Protein AF-A0A3N7GSQ9-F1 (afdb_monomer_lite)

Sequence (238 aa):
MTAAPPPPAGWYPDPGQVGVLRYWDGGAWTQHRSPAPVAAPSATASSGSGGSGCLVAFLVIFGIVVLIVAGVVVAGVVSSVGRSTGAGSSGGGAISHRVEYRFSGTAYGGSVTYSTPTGQEQRDIALPGRVTYTTGNSLQSWVSLIQNLGASGSVTCAIIVDGKTVAENTSTAAYGIASCDATTGAYQIRSRSRRCRFLHPRLGFAPGATSELVRGPAARRPGLDARRVDVRLYIGEE

Radius of gyration: 33.62 Å; chains: 1; bounding box: 92×64×86 Å

pLDDT: mean 71.97, std 22.27, range [33.62, 98.31]

Secondary structure (DSSP, 8-state):
--PPPPPPSEEEE-TTSTTEEEEE-SSSEEEEEEEPPP--------------HHHHHHHHHHHHHHHHHHHHHHHTSS-S----------------EEEEEEEEESSSEEEEEEEETTEEEEEEEESSEEEEEEE-S---EEEEEEEE-SSSS-EEEEEEETTEEEEEEEE-STT-EEEEEEETTGGGTGGG--------------S-------------------------------

Foldseek 3Di:
DDDDQFDDWDWDADPVDPQKTFTDHRPDTDPDIDGRDDDDPDDPPDDDDDDDPPPVVVVVVVVVVVVVVVVVVVVVPPPPDDDPDDDDPPDPDFAKKKKKKWKAKDAQKWWKWKDDPVGIDTDIDGPGDMDIDIDTQDFDKIKMKTFRPAQFMKMKIFIAINNRTPWIFMDGHGRDMTMTMDTHNCVVVPPPPPPPPPPDPDDDDDDDDDDDDDDDDDDDDDDDDDDDDDDDDDDDDD

Structure (mmCIF, N/CA/C/O backbone):
data_AF-A0A3N7GSQ9-F1
#
_entry.id   AF-A0A3N7GSQ9-F1
#
loop_
_atom_site.group_PDB
_atom_site.id
_atom_site.type_symbol
_atom_site.label_atom_id
_atom_site.label_alt_id
_atom_site.label_comp_id
_atom_site.label_asym_id
_atom_site.label_entity_id
_atom_site.label_seq_id
_atom_site.pdbx_PDB_ins_code
_atom_site.Cartn_x
_atom_site.Cartn_y
_atom_site.Cartn_z
_atom_site.occupancy
_atom_site.B_iso_or_equiv
_atom_site.auth_seq_id
_atom_site.auth_comp_id
_atom_site.auth_asym_id
_atom_site.auth_atom_id
_atom_site.pdbx_PDB_model_num
ATOM 1 N N . MET A 1 1 ? 35.950 44.507 -0.247 1.00 50.00 1 MET A N 1
ATOM 2 C CA . MET A 1 1 ? 34.962 43.420 -0.410 1.00 50.00 1 MET A CA 1
ATOM 3 C C . MET A 1 1 ? 35.411 42.254 0.453 1.00 50.00 1 MET A C 1
ATOM 5 O O . MET A 1 1 ? 36.356 41.570 0.093 1.00 50.00 1 MET A O 1
ATOM 9 N N . THR A 1 2 ? 34.841 42.120 1.649 1.00 53.19 2 THR A N 1
ATOM 10 C CA . THR A 1 2 ? 35.235 41.093 2.625 1.00 53.19 2 THR A CA 1
ATOM 11 C C . THR A 1 2 ? 34.407 39.841 2.351 1.00 53.19 2 THR A C 1
ATOM 13 O O . THR A 1 2 ? 33.184 39.895 2.448 1.00 53.19 2 THR A O 1
ATOM 16 N N . ALA A 1 3 ? 35.048 38.746 1.937 1.00 65.06 3 ALA A N 1
ATOM 17 C CA . ALA A 1 3 ? 34.372 37.469 1.718 1.00 65.06 3 ALA A CA 1
ATOM 18 C C . ALA A 1 3 ? 33.984 36.835 3.066 1.00 65.06 3 ALA A C 1
ATOM 20 O O . ALA A 1 3 ? 34.745 36.919 4.031 1.00 65.06 3 ALA A O 1
ATOM 21 N N . ALA A 1 4 ? 32.801 36.220 3.138 1.00 72.69 4 ALA A N 1
ATOM 22 C CA . ALA A 1 4 ? 32.366 35.475 4.317 1.00 72.69 4 ALA A CA 1
ATOM 23 C C . ALA A 1 4 ? 33.266 34.239 4.541 1.00 72.69 4 ALA A C 1
ATOM 25 O O . ALA A 1 4 ? 33.703 33.632 3.559 1.00 72.69 4 AL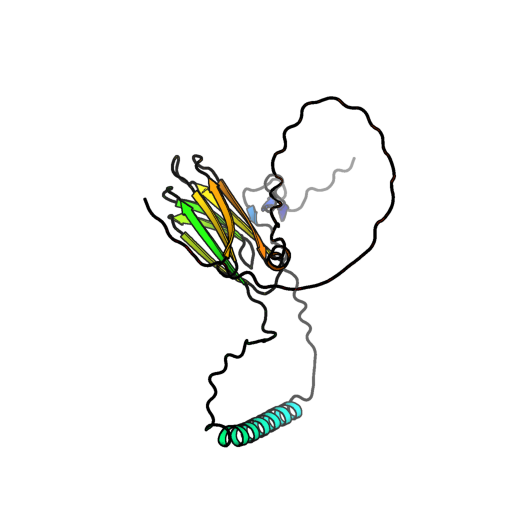A A O 1
ATOM 26 N N . PRO A 1 5 ? 33.550 33.856 5.801 1.00 73.75 5 PRO A N 1
ATOM 27 C CA . PRO A 1 5 ? 34.339 32.663 6.090 1.00 73.75 5 PRO A CA 1
ATOM 28 C C . PRO A 1 5 ? 33.610 31.396 5.607 1.00 73.75 5 PRO A C 1
ATOM 30 O O . PRO A 1 5 ? 32.375 31.356 5.638 1.00 73.75 5 PRO A O 1
ATOM 33 N N . PRO A 1 6 ? 34.344 30.362 5.154 1.00 77.38 6 PRO A N 1
ATOM 34 C CA . PRO A 1 6 ? 33.737 29.116 4.704 1.00 77.38 6 PRO A CA 1
ATOM 35 C C . PRO A 1 6 ? 32.994 28.416 5.854 1.00 77.38 6 PRO A C 1
ATOM 37 O O . PRO A 1 6 ? 33.368 28.578 7.021 1.00 77.38 6 PRO A O 1
ATOM 40 N N . PRO A 1 7 ? 31.943 27.633 5.550 1.00 84.75 7 PRO A N 1
ATOM 41 C CA . PRO A 1 7 ? 31.229 26.883 6.571 1.00 84.75 7 PRO A CA 1
ATOM 42 C C . PRO A 1 7 ? 32.158 25.845 7.232 1.00 84.75 7 PRO A C 1
ATOM 44 O O . PRO A 1 7 ? 32.982 25.234 6.540 1.00 84.75 7 PRO A O 1
ATOM 47 N N . PRO A 1 8 ? 32.040 25.635 8.557 1.00 89.06 8 PRO A N 1
ATOM 48 C CA . PRO A 1 8 ? 32.821 24.628 9.271 1.00 89.06 8 PRO A CA 1
ATOM 49 C C . PRO A 1 8 ? 32.458 23.209 8.815 1.00 89.06 8 PRO A C 1
ATOM 51 O O . PRO A 1 8 ? 31.400 22.979 8.233 1.00 89.06 8 PRO A O 1
ATOM 54 N N . ALA A 1 9 ? 33.327 22.236 9.091 1.00 91.56 9 ALA A N 1
ATOM 55 C CA . ALA A 1 9 ? 33.043 20.838 8.782 1.00 91.56 9 ALA A CA 1
ATOM 56 C C . ALA A 1 9 ? 31.803 20.336 9.550 1.00 91.56 9 ALA A C 1
ATOM 58 O O . ALA A 1 9 ? 31.674 20.569 10.754 1.00 91.56 9 ALA A O 1
ATOM 59 N N . GLY A 1 10 ? 30.889 19.642 8.870 1.00 92.44 10 GLY A N 1
ATOM 60 C CA . GLY A 1 10 ? 29.614 19.228 9.454 1.00 92.44 10 GLY A CA 1
ATOM 61 C C . GLY A 1 10 ? 28.636 18.604 8.460 1.00 92.44 10 GLY A C 1
ATOM 62 O O . GLY A 1 10 ? 28.921 18.462 7.273 1.00 92.44 10 GLY A O 1
ATOM 63 N N . TRP A 1 11 ? 27.463 18.213 8.958 1.00 92.81 11 TRP A N 1
ATOM 64 C CA . TRP A 1 11 ? 26.366 17.690 8.143 1.00 92.81 11 TRP A CA 1
ATOM 65 C C . TRP A 1 11 ? 25.473 18.824 7.649 1.00 92.81 11 TRP A C 1
ATOM 67 O O . TRP A 1 11 ? 24.941 19.588 8.451 1.00 92.81 11 TRP A O 1
ATOM 77 N N . TYR A 1 12 ? 25.265 18.893 6.338 1.00 91.12 12 TYR A N 1
ATOM 78 C CA . TYR A 1 12 ? 24.450 19.921 5.697 1.00 91.12 12 TYR A CA 1
ATOM 79 C C . TYR A 1 12 ? 23.473 19.293 4.694 1.00 91.12 12 TYR A C 1
ATOM 81 O O . TYR A 1 12 ? 23.739 18.196 4.204 1.00 91.12 12 TYR A O 1
ATOM 89 N N . PRO A 1 13 ? 22.347 19.947 4.367 1.00 91.94 13 PRO A N 1
ATOM 90 C CA . PRO A 1 13 ? 21.411 19.446 3.359 1.00 91.94 13 PRO A CA 1
ATOM 91 C C . PRO A 1 13 ? 22.075 19.235 1.989 1.00 91.94 13 PRO A C 1
ATOM 93 O O . PRO A 1 13 ? 22.782 20.119 1.507 1.00 91.94 13 PRO A O 1
ATOM 96 N N . ASP A 1 14 ? 21.843 18.079 1.358 1.00 90.12 14 ASP A N 1
ATOM 97 C CA . ASP A 1 14 ? 22.347 17.767 0.016 1.00 90.12 14 ASP A CA 1
ATOM 98 C C . ASP A 1 14 ? 21.502 18.498 -1.051 1.00 90.12 14 ASP A C 1
ATOM 100 O O . ASP A 1 14 ? 20.316 18.192 -1.205 1.00 90.12 14 ASP A O 1
ATOM 104 N N . PRO A 1 15 ? 22.067 19.441 -1.830 1.00 81.94 15 PRO A N 1
ATOM 105 C CA . PRO A 1 15 ? 21.314 20.150 -2.866 1.00 81.94 15 PRO A CA 1
ATOM 106 C C . PRO A 1 15 ? 20.842 19.235 -4.009 1.00 81.94 15 PRO A C 1
ATOM 108 O O . PRO A 1 15 ? 19.919 19.599 -4.733 1.00 81.94 15 PRO A O 1
ATOM 111 N N . GLY A 1 16 ? 21.452 18.056 -4.185 1.00 84.06 16 GLY A N 1
ATOM 112 C CA . GLY A 1 16 ? 21.054 17.077 -5.201 1.00 84.06 16 GLY A CA 1
ATOM 113 C C . GLY A 1 16 ? 20.032 16.037 -4.723 1.00 84.06 16 GLY A C 1
ATOM 114 O O . GLY A 1 16 ? 19.562 15.233 -5.532 1.00 84.06 16 GLY A O 1
ATOM 115 N N . GLN A 1 17 ? 19.713 15.999 -3.425 1.00 79.62 17 GLN A N 1
ATOM 116 C CA . GLN A 1 17 ? 18.834 14.996 -2.816 1.00 79.62 17 GLN A CA 1
ATOM 117 C C . GLN A 1 17 ? 18.045 15.614 -1.649 1.00 79.62 17 GLN A C 1
ATOM 119 O O . GLN A 1 17 ? 18.566 15.804 -0.550 1.00 79.62 17 GLN A O 1
ATOM 124 N N . VAL A 1 18 ? 16.757 15.889 -1.865 1.00 83.31 18 VAL A N 1
ATOM 125 C CA . VAL A 1 18 ? 15.876 16.419 -0.812 1.00 83.31 18 VAL A CA 1
ATOM 126 C C . VAL A 1 18 ? 15.726 15.388 0.312 1.00 83.31 18 VAL A C 1
ATOM 128 O O . VAL A 1 18 ? 15.434 14.224 0.055 1.00 83.31 18 VAL A O 1
ATOM 131 N N . GLY A 1 19 ? 15.910 15.816 1.565 1.00 84.75 19 GLY A N 1
ATOM 132 C CA . GLY A 1 19 ? 15.770 14.949 2.744 1.00 84.75 19 GLY A CA 1
ATOM 133 C C . GLY A 1 19 ? 17.015 14.128 3.101 1.00 84.75 19 GLY A C 1
ATOM 134 O O . GLY A 1 19 ? 16.956 13.296 4.005 1.00 84.75 19 GLY A O 1
ATOM 135 N N . VAL A 1 20 ? 18.147 14.370 2.436 1.00 90.56 20 VAL A N 1
ATOM 136 C CA . VAL A 1 20 ? 19.437 13.738 2.736 1.00 90.56 20 VAL A CA 1
ATOM 137 C C . VAL A 1 20 ? 20.422 14.802 3.215 1.00 90.56 20 VAL A C 1
ATOM 139 O O . VAL A 1 20 ? 20.492 15.900 2.666 1.00 90.56 20 VAL A O 1
ATOM 142 N N . LEU A 1 21 ? 21.185 14.483 4.256 1.00 93.44 21 LEU A N 1
ATOM 143 C CA . LEU A 1 21 ? 22.329 15.264 4.705 1.00 93.44 21 LEU A CA 1
ATOM 144 C C . LEU A 1 21 ? 23.600 14.709 4.066 1.00 93.44 21 LEU A C 1
ATOM 146 O O . LEU A 1 21 ? 23.795 13.496 4.004 1.00 93.4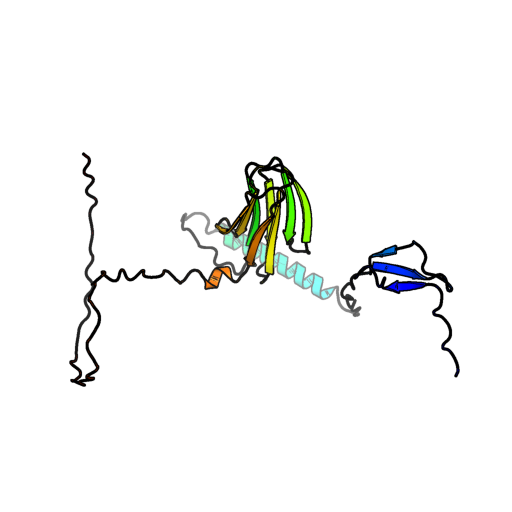4 21 LEU A O 1
ATOM 150 N N . ARG A 1 22 ? 24.493 15.594 3.638 1.00 95.12 22 ARG A N 1
ATOM 151 C CA . ARG A 1 22 ? 25.823 15.276 3.127 1.00 95.12 22 ARG A CA 1
ATOM 152 C C . ARG A 1 22 ? 26.879 15.947 3.997 1.00 95.12 22 ARG A C 1
ATOM 154 O O . ARG A 1 22 ? 26.671 17.052 4.496 1.00 95.12 22 ARG A O 1
ATOM 161 N N . TYR A 1 23 ? 27.998 15.268 4.215 1.00 93.38 23 TYR A N 1
ATOM 162 C CA . TYR A 1 23 ? 29.056 15.786 5.077 1.00 93.38 23 TYR A CA 1
ATOM 163 C C . TYR A 1 23 ? 30.016 16.702 4.301 1.00 93.38 23 TYR A C 1
ATOM 165 O O . TYR A 1 23 ? 30.582 16.289 3.281 1.00 93.38 23 TYR A O 1
ATOM 173 N N . TRP A 1 24 ? 30.197 17.927 4.793 1.00 93.62 24 TRP A N 1
ATOM 174 C CA . TRP A 1 24 ? 31.182 18.918 4.351 1.00 93.62 24 TRP A CA 1
ATOM 175 C C . TRP A 1 24 ? 32.417 18.836 5.251 1.00 93.62 24 TRP A C 1
ATOM 177 O O . TRP A 1 24 ? 32.276 18.841 6.471 1.00 93.62 24 TRP A O 1
ATOM 187 N N . ASP A 1 25 ? 33.617 18.768 4.676 1.00 89.81 25 ASP A N 1
ATOM 188 C CA . ASP A 1 25 ? 34.872 18.619 5.437 1.00 89.81 25 ASP A CA 1
ATOM 189 C C . ASP A 1 25 ? 35.593 19.948 5.740 1.00 89.81 25 ASP A C 1
ATOM 191 O O . ASP A 1 25 ? 36.651 19.948 6.367 1.00 89.81 25 ASP A O 1
ATOM 195 N N . GLY A 1 26 ? 35.022 21.087 5.332 1.00 90.19 26 GLY A N 1
ATOM 196 C CA . GLY A 1 26 ? 35.640 22.413 5.454 1.00 90.19 26 GLY A CA 1
ATOM 197 C C . GLY A 1 26 ? 36.212 22.956 4.139 1.00 90.19 26 GLY A C 1
ATOM 198 O O . GLY A 1 26 ? 36.409 24.166 4.032 1.00 90.19 26 GLY A O 1
ATOM 199 N N . GLY A 1 27 ? 36.424 22.106 3.128 1.00 88.62 27 GLY A N 1
ATOM 200 C CA . GLY A 1 27 ? 36.897 22.503 1.796 1.00 88.62 27 GLY A CA 1
ATOM 201 C C . GLY A 1 27 ? 36.109 21.897 0.629 1.00 88.62 27 GLY A C 1
ATOM 202 O O . GLY A 1 27 ? 36.055 22.504 -0.442 1.00 88.62 27 GLY A O 1
ATOM 203 N N . ALA A 1 28 ? 35.476 20.737 0.820 1.00 89.69 28 ALA A N 1
ATOM 204 C CA . ALA A 1 28 ? 34.703 20.027 -0.190 1.00 89.69 28 ALA A CA 1
ATOM 205 C C . ALA A 1 28 ? 33.572 19.154 0.401 1.00 89.69 28 ALA A C 1
ATOM 207 O O . ALA A 1 28 ? 33.525 18.795 1.580 1.00 89.69 28 ALA A O 1
ATOM 208 N N . TRP A 1 29 ? 32.628 18.776 -0.467 1.00 90.69 29 TRP A N 1
ATOM 209 C CA . TRP A 1 29 ? 31.559 17.834 -0.137 1.00 90.69 29 TRP A CA 1
ATOM 210 C C . TRP A 1 29 ? 32.057 16.387 -0.223 1.00 90.69 29 TRP A C 1
ATOM 212 O O . TRP A 1 29 ? 32.335 15.883 -1.314 1.00 90.69 29 TRP A O 1
ATOM 222 N N . THR A 1 30 ? 32.079 15.671 0.899 1.00 90.25 30 THR A N 1
ATOM 223 C CA . THR A 1 30 ? 32.505 14.259 0.947 1.00 90.25 30 THR A CA 1
ATOM 224 C C . THR A 1 30 ? 31.420 13.311 0.416 1.00 90.25 30 THR A C 1
ATOM 226 O O . THR A 1 30 ? 30.300 13.731 0.138 1.00 90.25 30 THR A O 1
ATOM 229 N N . GLN A 1 31 ? 31.716 12.018 0.248 1.00 89.94 31 GLN A N 1
ATOM 230 C CA . GLN A 1 31 ? 30.723 11.020 -0.197 1.00 89.94 31 GLN A CA 1
ATOM 231 C C . GLN A 1 31 ? 29.788 10.537 0.925 1.00 89.94 31 GLN A C 1
ATOM 233 O O . GLN A 1 31 ? 28.825 9.824 0.650 1.00 89.94 31 GLN A O 1
ATOM 238 N N . HIS A 1 32 ? 30.040 10.923 2.179 1.00 92.19 32 HIS A N 1
ATOM 239 C CA . HIS A 1 32 ? 29.229 10.490 3.313 1.00 92.19 32 HIS A CA 1
ATOM 240 C C . HIS A 1 32 ? 27.860 11.173 3.290 1.00 92.19 32 HIS A C 1
ATOM 242 O O . HIS A 1 32 ? 27.765 12.405 3.263 1.00 92.19 32 HIS A O 1
ATOM 248 N N . ARG A 1 33 ? 26.802 10.357 3.312 1.00 92.69 33 ARG A N 1
ATOM 249 C CA . ARG A 1 33 ? 25.402 10.789 3.322 1.00 92.69 33 ARG A CA 1
ATOM 250 C C . ARG A 1 33 ? 24.654 10.124 4.471 1.00 92.69 33 ARG A C 1
ATOM 252 O O . ARG A 1 33 ? 24.926 8.972 4.794 1.00 92.69 33 ARG A O 1
ATOM 259 N N . SER A 1 34 ? 23.719 10.851 5.065 1.00 86.62 34 SER A N 1
ATOM 260 C CA . SER A 1 34 ? 22.853 10.380 6.144 1.00 86.62 34 SER A CA 1
ATOM 261 C C . SER A 1 34 ? 21.413 10.827 5.874 1.00 86.62 34 SER A C 1
ATOM 263 O O . SER A 1 34 ? 21.222 11.941 5.380 1.00 86.62 34 SER A O 1
ATOM 265 N N . PRO A 1 35 ? 20.385 10.020 6.176 1.00 84.44 35 PRO A N 1
ATOM 266 C CA . PRO A 1 35 ? 19.003 10.490 6.149 1.00 84.44 35 PRO A CA 1
ATOM 267 C C . PRO A 1 35 ? 18.832 11.699 7.078 1.00 84.44 35 PRO A C 1
ATOM 269 O O . PRO A 1 35 ? 19.329 11.690 8.207 1.00 84.44 35 PRO A O 1
ATOM 272 N N . ALA A 1 36 ? 18.135 12.746 6.626 1.00 80.56 36 ALA A N 1
ATOM 273 C CA . ALA A 1 36 ? 17.793 13.847 7.517 1.00 80.56 36 ALA A CA 1
ATOM 274 C C . ALA A 1 36 ? 16.859 13.319 8.623 1.00 80.56 36 ALA A C 1
ATOM 276 O O . ALA A 1 36 ? 15.871 12.648 8.308 1.00 80.56 36 ALA A O 1
ATOM 277 N N . PRO A 1 37 ? 17.145 13.589 9.910 1.00 71.44 37 PRO A N 1
ATOM 278 C CA . PRO A 1 37 ? 16.257 13.178 10.980 1.00 71.44 37 PRO A CA 1
ATOM 279 C C . PRO A 1 37 ? 14.903 13.860 10.791 1.00 71.44 37 PRO A C 1
ATOM 281 O O . PRO A 1 37 ? 14.793 15.087 10.813 1.00 71.44 37 PRO A O 1
ATOM 284 N N . VAL A 1 38 ? 13.862 13.056 10.601 1.00 68.44 38 VAL A N 1
ATOM 285 C CA . VAL A 1 38 ? 12.484 13.525 10.715 1.00 68.44 38 VAL A CA 1
ATOM 286 C C . VAL A 1 38 ? 12.264 13.932 12.170 1.00 68.44 38 VAL A C 1
ATOM 288 O O . VAL A 1 38 ? 12.491 13.138 13.082 1.00 68.44 38 VAL A O 1
ATOM 291 N N . ALA A 1 39 ? 11.911 15.196 12.404 1.00 58.59 39 ALA A N 1
ATOM 292 C CA . ALA A 1 39 ? 11.721 15.716 13.752 1.00 58.59 39 ALA A CA 1
ATOM 293 C C . ALA A 1 39 ? 10.644 14.893 14.482 1.00 58.59 39 ALA A C 1
ATOM 295 O O . ALA A 1 39 ? 9.473 14.909 14.101 1.00 58.59 39 ALA A O 1
ATOM 296 N N . ALA A 1 40 ? 11.043 14.163 15.524 1.00 52.94 40 ALA A N 1
ATOM 297 C CA . ALA A 1 40 ? 10.106 13.550 16.453 1.00 52.94 40 ALA A CA 1
ATOM 298 C C . ALA A 1 40 ? 9.418 14.662 17.270 1.00 52.94 40 ALA A C 1
ATOM 300 O O . ALA A 1 40 ? 10.092 15.616 17.670 1.00 52.94 40 ALA A O 1
ATOM 301 N N . PRO A 1 41 ? 8.106 14.577 17.548 1.00 52.97 41 PRO A N 1
ATOM 302 C CA . PRO A 1 41 ? 7.467 15.508 18.465 1.00 52.97 41 PRO A CA 1
ATOM 303 C C . PRO A 1 41 ? 8.071 15.330 19.864 1.00 52.97 41 PRO A C 1
ATOM 305 O O . PRO A 1 41 ? 8.011 14.246 20.445 1.00 52.97 41 PRO A O 1
ATOM 308 N N . SER A 1 42 ? 8.672 16.394 20.398 1.00 45.78 42 SER A N 1
ATOM 309 C CA . SER A 1 42 ? 9.195 16.448 21.762 1.00 45.78 42 SER A CA 1
ATOM 310 C C . SER A 1 42 ? 8.080 16.139 22.764 1.00 45.78 42 SER A C 1
ATOM 312 O O . SER A 1 42 ? 7.172 16.945 22.959 1.00 45.78 42 SER A O 1
ATOM 314 N N . ALA A 1 43 ? 8.137 14.973 23.406 1.00 48.94 43 ALA A N 1
ATOM 315 C CA . ALA A 1 43 ? 7.279 14.664 24.539 1.00 48.94 43 ALA A CA 1
ATOM 316 C C . ALA A 1 43 ? 7.764 15.459 25.758 1.00 48.94 43 ALA A C 1
ATOM 318 O O . ALA A 1 43 ? 8.838 15.208 26.303 1.00 48.94 43 ALA A O 1
ATOM 319 N N . THR A 1 44 ? 6.967 16.436 26.181 1.00 38.09 44 THR A N 1
ATOM 320 C CA . THR A 1 44 ? 7.143 17.157 27.440 1.00 38.09 44 THR A CA 1
ATOM 321 C C . THR A 1 44 ? 6.918 16.184 28.599 1.00 38.09 44 THR A C 1
ATOM 323 O O . THR A 1 44 ? 5.782 15.861 28.939 1.00 38.09 44 THR A O 1
ATOM 326 N N . ALA A 1 45 ? 7.994 15.689 29.209 1.00 42.91 45 ALA A N 1
ATOM 327 C CA . ALA A 1 45 ? 7.915 14.976 30.478 1.00 42.91 45 ALA A CA 1
ATOM 328 C C . ALA A 1 45 ? 7.691 15.996 31.607 1.00 42.91 45 ALA A C 1
ATOM 330 O O . ALA A 1 45 ? 8.631 16.613 32.104 1.00 42.91 45 ALA A O 1
ATOM 331 N N . SER A 1 46 ? 6.432 16.205 31.996 1.00 42.72 46 SER A N 1
ATOM 332 C CA . SER A 1 46 ? 6.097 16.935 33.220 1.00 42.72 46 SER A CA 1
ATOM 333 C C . SER A 1 46 ? 6.290 16.022 34.429 1.00 42.72 46 SER A C 1
ATOM 335 O O . SER A 1 46 ? 5.447 15.184 34.738 1.00 42.72 46 SER A O 1
ATOM 337 N N . SER A 1 47 ? 7.405 16.213 35.128 1.00 46.22 47 SER A N 1
ATOM 338 C CA . SER A 1 47 ? 7.573 15.785 36.515 1.00 46.22 47 SER A CA 1
ATOM 339 C C . SER A 1 47 ? 6.731 16.679 37.434 1.00 46.22 47 SER A C 1
ATOM 341 O O . SER A 1 47 ? 6.924 17.891 37.466 1.00 46.22 47 SER A O 1
ATOM 343 N N . GLY A 1 48 ? 5.831 16.079 38.211 1.00 38.41 48 GLY A N 1
ATOM 344 C CA . GLY A 1 48 ? 5.173 16.686 39.374 1.00 38.41 48 GLY A CA 1
ATOM 345 C C . GLY A 1 48 ? 4.880 15.570 40.380 1.00 38.41 48 GLY A C 1
ATOM 346 O O . GLY A 1 48 ? 4.140 14.648 40.070 1.00 38.41 48 GLY A O 1
ATOM 347 N N . SER A 1 49 ? 5.653 15.443 41.460 1.00 40.81 49 SER A N 1
ATOM 348 C CA . SER A 1 49 ? 5.511 16.183 42.725 1.00 40.81 49 SER A CA 1
ATOM 349 C C . SER A 1 49 ? 4.386 15.639 43.621 1.00 40.81 49 SER A C 1
ATOM 351 O O . SER A 1 49 ? 3.246 16.070 43.517 1.00 40.81 49 SER A O 1
ATOM 353 N N . GLY A 1 50 ? 4.774 14.773 44.566 1.00 40.81 50 GLY A N 1
ATOM 354 C CA . GLY A 1 50 ? 4.485 14.963 45.994 1.00 40.81 50 GLY A CA 1
ATOM 355 C C . GLY A 1 50 ? 3.086 14.646 46.539 1.00 40.81 50 GLY A C 1
ATOM 356 O O . GLY A 1 50 ? 2.147 15.405 46.345 1.00 40.81 50 GLY A O 1
ATOM 357 N N . GLY A 1 51 ? 3.031 13.633 47.414 1.00 49.09 51 GLY A N 1
ATOM 358 C CA . GLY A 1 51 ? 2.195 13.664 48.623 1.00 49.09 51 GLY A CA 1
ATOM 359 C C . GLY A 1 51 ? 0.922 12.806 48.623 1.00 49.09 51 GLY A C 1
ATOM 360 O O . GLY A 1 51 ? 0.053 12.951 47.777 1.00 49.09 51 GLY A O 1
ATOM 361 N N . SER A 1 52 ? 0.786 11.975 49.665 1.00 58.50 52 SER A N 1
ATOM 362 C CA . SER A 1 52 ? -0.460 11.319 50.121 1.00 58.50 52 SER A CA 1
ATOM 363 C C . SER A 1 52 ? -0.978 10.083 49.359 1.00 58.50 52 SER A C 1
ATOM 365 O O . SER A 1 52 ? -2.181 9.872 49.236 1.00 58.50 52 SER A O 1
ATOM 367 N N . GLY A 1 53 ? -0.081 9.186 48.934 1.00 52.81 53 GLY A N 1
ATOM 368 C CA . GLY A 1 53 ? -0.434 7.929 48.248 1.00 52.81 53 GLY A CA 1
ATOM 369 C C . GLY A 1 53 ? -0.939 6.764 49.119 1.00 52.81 53 GLY A C 1
ATOM 370 O O . GLY A 1 53 ? -1.366 5.755 48.569 1.00 52.81 53 GLY A O 1
ATOM 371 N N . CYS A 1 54 ? -0.924 6.856 50.453 1.00 55.03 54 CYS A N 1
ATOM 372 C CA . CYS A 1 54 ? -1.347 5.725 51.296 1.00 55.03 54 CYS A CA 1
ATOM 373 C C . CYS A 1 54 ? -2.874 5.685 51.505 1.00 55.03 54 CYS A C 1
ATOM 375 O O . CYS A 1 54 ? -3.494 4.633 51.398 1.00 55.03 54 CYS A O 1
ATOM 377 N N . LEU A 1 55 ? -3.522 6.833 51.720 1.00 54.34 55 LEU A N 1
ATOM 378 C CA . LEU A 1 55 ? -4.937 6.870 52.115 1.00 54.34 55 LEU A CA 1
ATOM 379 C C . LEU A 1 55 ? -5.906 6.665 50.933 1.00 54.34 55 LEU A C 1
ATOM 381 O O . LEU A 1 55 ? -6.958 6.050 51.092 1.00 54.34 55 LEU A O 1
ATOM 385 N N . VAL A 1 56 ? -5.523 7.098 49.727 1.00 59.47 56 VAL A N 1
ATOM 386 C CA . VAL A 1 56 ? -6.318 6.889 48.501 1.00 59.47 56 VAL A CA 1
ATOM 387 C C . VAL A 1 56 ? -6.288 5.421 48.063 1.00 59.47 56 VAL A C 1
ATOM 389 O O . VAL A 1 56 ? -7.317 4.884 47.658 1.00 59.47 56 VAL A O 1
ATOM 392 N N . ALA A 1 57 ? -5.150 4.735 48.217 1.00 60.53 57 ALA A N 1
ATOM 393 C CA . ALA A 1 57 ? -5.031 3.315 47.890 1.00 60.53 57 ALA A CA 1
ATOM 394 C C . ALA A 1 57 ? -5.961 2.444 48.756 1.00 60.53 57 ALA A C 1
ATOM 396 O O . ALA A 1 57 ? -6.637 1.560 48.231 1.00 60.53 57 ALA A O 1
ATOM 397 N N . PHE A 1 58 ? -6.075 2.739 50.057 1.00 65.56 58 PHE A N 1
ATOM 398 C CA . PHE A 1 58 ? -6.984 2.017 50.956 1.00 65.56 58 PHE A CA 1
ATOM 399 C C . PHE A 1 58 ? -8.467 2.225 50.612 1.00 65.56 58 PHE A C 1
ATOM 401 O O . PHE A 1 58 ? -9.227 1.258 50.621 1.00 65.56 58 PHE A O 1
ATOM 408 N N . LEU A 1 59 ? -8.885 3.445 50.255 1.00 70.06 59 LEU A N 1
ATOM 409 C CA . LEU A 1 59 ? -10.279 3.719 49.877 1.00 70.06 59 LEU A CA 1
ATOM 410 C C . LEU A 1 59 ? -10.666 3.069 48.544 1.00 70.06 59 LEU A C 1
ATOM 412 O O . LEU A 1 59 ? -11.780 2.564 48.410 1.00 70.06 59 LEU A O 1
ATOM 416 N N . VAL A 1 60 ? -9.743 3.024 47.579 1.00 69.75 60 VAL A N 1
ATOM 417 C CA . VAL A 1 60 ? -9.969 2.357 46.288 1.00 69.75 60 VAL A CA 1
ATOM 418 C C . VAL A 1 60 ? -10.082 0.842 46.474 1.00 69.75 60 VAL A C 1
ATOM 420 O O . VAL A 1 60 ? -11.023 0.239 45.965 1.00 69.75 60 VAL A O 1
ATOM 423 N N . ILE A 1 61 ? -9.187 0.223 47.251 1.00 73.75 61 ILE A N 1
ATOM 424 C CA . ILE A 1 61 ? -9.228 -1.226 47.507 1.00 73.75 61 ILE A CA 1
ATOM 425 C C . ILE A 1 61 ? -10.490 -1.606 48.294 1.00 73.75 61 ILE A C 1
ATOM 427 O O . ILE A 1 61 ? -11.180 -2.552 47.918 1.00 73.75 61 ILE A O 1
ATOM 431 N N . PHE A 1 62 ? -10.844 -0.848 49.336 1.00 78.31 62 PHE A N 1
ATOM 432 C CA . PHE A 1 62 ? -12.057 -1.105 50.116 1.00 78.31 62 PHE A CA 1
ATOM 433 C C . PHE A 1 62 ? -13.329 -0.930 49.271 1.00 78.31 62 PHE A C 1
ATOM 435 O O . PHE A 1 62 ? -14.222 -1.775 49.314 1.00 78.31 62 PHE A O 1
ATOM 442 N N . GLY A 1 63 ? -13.383 0.109 48.431 1.00 75.31 63 GLY A N 1
ATOM 443 C CA . GLY A 1 63 ? -14.484 0.327 47.493 1.00 75.31 63 GLY A CA 1
ATOM 444 C C . GLY A 1 63 ? -14.642 -0.809 46.477 1.00 75.31 63 GLY A C 1
ATOM 445 O O . GLY A 1 63 ? -15.761 -1.260 46.244 1.00 75.31 63 GLY A O 1
ATOM 446 N N . ILE A 1 64 ? -13.536 -1.321 45.923 1.00 78.69 64 ILE A N 1
ATOM 447 C CA . ILE A 1 64 ? -13.540 -2.457 44.985 1.00 78.69 64 ILE A CA 1
ATOM 448 C C . ILE A 1 64 ? -14.057 -3.730 45.667 1.00 78.69 64 ILE A C 1
ATOM 450 O O . ILE A 1 64 ? -14.886 -4.432 45.0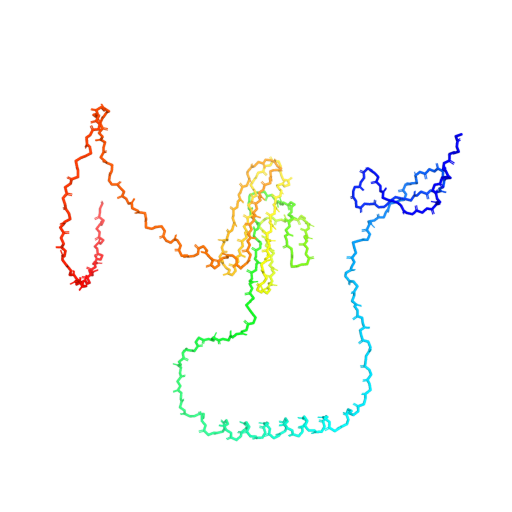91 1.00 78.69 64 ILE A O 1
ATOM 454 N N . VAL A 1 65 ? -13.630 -4.013 46.901 1.00 80.69 65 VAL A N 1
ATOM 455 C CA . VAL A 1 65 ? -14.093 -5.194 47.650 1.00 80.69 65 VAL A CA 1
ATOM 456 C C . VAL A 1 65 ? -15.594 -5.112 47.939 1.00 80.69 65 VAL A C 1
ATOM 458 O O . VAL A 1 65 ? -16.310 -6.087 47.713 1.00 80.69 65 VAL A O 1
ATOM 461 N N . VAL A 1 66 ? -16.101 -3.947 48.355 1.00 81.00 66 VAL A N 1
ATOM 462 C CA . VAL A 1 66 ? -17.544 -3.741 48.578 1.00 81.00 66 VAL A CA 1
ATOM 463 C C . VAL A 1 66 ? -18.342 -3.903 47.277 1.00 81.00 66 VAL A C 1
ATOM 465 O O . VAL A 1 66 ? -19.388 -4.552 47.280 1.00 81.00 66 VAL A O 1
ATOM 468 N N . LEU A 1 67 ? -17.836 -3.387 46.151 1.00 73.94 67 LEU A N 1
ATOM 469 C CA . LEU A 1 67 ? -18.469 -3.531 44.833 1.00 73.94 67 LEU A CA 1
ATOM 470 C C . LEU A 1 67 ? -18.538 -4.989 44.363 1.00 73.94 67 LEU A C 1
ATOM 472 O O . LEU A 1 67 ? -19.564 -5.415 43.834 1.00 73.94 67 LEU A O 1
ATOM 476 N N . ILE A 1 68 ? -17.471 -5.763 44.575 1.00 75.25 68 ILE A N 1
ATOM 477 C CA . ILE A 1 68 ? -17.420 -7.181 44.197 1.00 75.25 68 ILE A CA 1
ATOM 478 C C . ILE A 1 68 ? -18.404 -7.995 45.047 1.00 75.25 68 ILE A C 1
ATOM 480 O O . ILE A 1 68 ? -19.166 -8.790 44.499 1.00 75.25 68 ILE A O 1
ATOM 484 N N . VAL A 1 69 ? -18.453 -7.766 46.364 1.00 72.00 69 VAL A N 1
ATOM 485 C CA . VAL A 1 69 ? -19.386 -8.479 47.255 1.00 72.00 69 VAL A CA 1
ATOM 486 C C . VAL A 1 69 ? -20.842 -8.128 46.926 1.00 72.00 69 VAL A C 1
ATOM 488 O O . VAL A 1 69 ? -21.678 -9.026 46.837 1.00 72.00 69 VAL A O 1
ATOM 491 N N . ALA A 1 70 ? -21.151 -6.856 46.656 1.00 65.69 70 ALA A N 1
ATOM 492 C CA . ALA A 1 70 ? -22.490 -6.446 46.230 1.00 65.69 70 ALA A CA 1
ATOM 493 C C . ALA A 1 70 ? -22.880 -7.033 44.857 1.00 65.69 70 ALA A C 1
ATOM 495 O O . ALA A 1 70 ? -24.018 -7.463 44.668 1.00 65.69 70 ALA A O 1
ATOM 496 N N . GLY A 1 71 ? -21.934 -7.113 43.913 1.00 58.88 71 GLY A N 1
ATOM 497 C CA . GLY A 1 71 ? -22.156 -7.689 42.583 1.00 58.88 71 GLY A CA 1
ATOM 498 C C . GLY A 1 71 ? -22.471 -9.189 42.601 1.00 58.88 71 GLY A C 1
ATOM 499 O O . GLY A 1 71 ? -23.330 -9.646 41.846 1.00 58.88 71 GLY A O 1
ATOM 500 N N . VAL A 1 72 ? -21.843 -9.955 43.499 1.00 62.44 72 VAL A N 1
ATOM 501 C CA . VAL A 1 72 ? -22.078 -11.407 43.622 1.00 62.44 72 VAL A CA 1
ATOM 502 C C . VAL A 1 72 ? -23.463 -11.716 44.211 1.00 62.44 72 VAL A C 1
ATOM 504 O O . VAL A 1 72 ? -24.100 -12.683 43.796 1.00 62.44 72 VAL A O 1
ATOM 507 N N . VAL A 1 73 ? -23.988 -10.871 45.105 1.00 58.03 73 VAL A N 1
ATOM 508 C CA . VAL A 1 73 ? -25.319 -11.071 45.711 1.00 58.03 73 VAL A CA 1
ATOM 509 C C . VAL A 1 73 ? -26.458 -10.767 44.722 1.00 58.03 73 VAL A C 1
ATOM 511 O O . VAL A 1 73 ? -27.497 -11.421 44.765 1.00 58.03 73 VAL A O 1
ATOM 514 N N . VAL A 1 74 ? -26.257 -9.847 43.769 1.00 56.91 74 VAL A N 1
ATOM 515 C CA . VAL A 1 74 ? -27.265 -9.516 42.739 1.00 56.91 74 VAL A CA 1
ATOM 516 C C . VAL A 1 74 ? -27.287 -10.540 41.590 1.00 56.91 74 VAL A C 1
ATOM 518 O O . VAL A 1 74 ? -28.350 -10.818 41.035 1.00 56.91 74 VAL A O 1
ATOM 521 N N . ALA A 1 75 ? -26.155 -11.175 41.268 1.00 53.16 75 ALA A N 1
ATOM 522 C CA . ALA A 1 75 ? -26.073 -12.182 40.201 1.00 53.16 75 ALA A CA 1
ATOM 523 C C . ALA A 1 75 ? -26.680 -13.556 40.576 1.00 53.16 75 ALA A C 1
ATOM 525 O O . ALA A 1 75 ? -27.013 -14.349 39.693 1.00 53.16 75 ALA A O 1
ATOM 526 N N . GLY A 1 76 ? -26.870 -13.837 41.870 1.00 50.06 76 GLY A N 1
ATOM 527 C CA . GLY A 1 76 ? -27.377 -15.127 42.354 1.00 50.06 76 GLY A CA 1
ATOM 528 C C . GLY A 1 76 ? -28.890 -15.350 42.219 1.00 50.06 76 GLY A C 1
ATOM 529 O O . GLY A 1 76 ? -29.327 -16.496 42.247 1.00 50.06 76 GLY A O 1
ATOM 530 N N . VAL A 1 77 ? -29.704 -14.298 42.050 1.00 54.00 77 VAL A N 1
ATOM 531 C CA . VAL A 1 77 ? -31.182 -14.404 42.150 1.00 54.00 77 VAL A CA 1
ATOM 532 C C . VAL A 1 77 ? -31.906 -14.262 40.796 1.00 54.00 77 VAL A C 1
ATOM 534 O O . VAL A 1 77 ? -33.112 -14.468 40.716 1.00 54.00 77 VAL A O 1
ATOM 537 N N . VAL A 1 78 ? -31.197 -13.972 39.695 1.00 51.94 78 VAL A N 1
ATOM 538 C CA . VAL A 1 78 ? -31.807 -13.656 38.375 1.00 51.94 78 VAL A CA 1
ATOM 539 C C . VAL A 1 78 ? -31.339 -14.601 37.253 1.00 51.94 78 VAL A C 1
ATOM 541 O O . VAL A 1 78 ? -31.353 -14.249 36.080 1.00 51.94 78 VAL A O 1
ATOM 544 N N . SER A 1 79 ? -30.929 -15.831 37.576 1.00 49.34 79 SER A N 1
ATOM 545 C CA . SER A 1 79 ? -30.392 -16.774 36.571 1.00 49.34 79 SER A CA 1
ATOM 546 C C . SER A 1 79 ? -31.368 -17.864 36.094 1.00 49.34 79 SER A C 1
ATOM 548 O O . SER A 1 79 ? -30.928 -18.841 35.497 1.00 49.34 79 SER A O 1
ATOM 550 N N . SER A 1 80 ? -32.687 -17.735 36.295 1.00 51.25 80 SER A N 1
ATOM 551 C CA . SER A 1 80 ? -33.651 -18.777 35.870 1.00 51.25 80 SER A CA 1
ATOM 552 C C . SER A 1 80 ? -34.765 -18.340 34.916 1.00 51.25 80 SER A C 1
ATOM 554 O O . SER A 1 80 ? -35.668 -19.127 34.643 1.00 51.25 80 SER A O 1
ATOM 556 N N . VAL A 1 81 ? -34.697 -17.152 34.309 1.00 51.59 81 VAL A N 1
ATOM 557 C CA . VAL A 1 81 ? -35.625 -16.799 33.221 1.00 51.59 81 VAL A CA 1
ATOM 558 C C . VAL A 1 81 ? -34.838 -16.439 31.975 1.00 51.59 81 VAL A C 1
ATOM 560 O O . VAL A 1 81 ? -34.353 -15.324 31.809 1.00 51.59 81 VAL A O 1
ATOM 563 N N . GLY A 1 82 ? -34.715 -17.426 31.091 1.00 52.94 82 GLY A N 1
ATOM 564 C CA . GLY A 1 82 ? -34.168 -17.238 29.761 1.00 52.94 82 GLY A CA 1
ATOM 565 C C . GLY A 1 82 ? -34.901 -16.139 28.993 1.00 52.94 82 GLY A C 1
ATOM 566 O O . GLY A 1 82 ? -36.126 -16.016 29.041 1.00 52.94 82 GLY A O 1
ATOM 567 N N . ARG A 1 83 ? -34.121 -15.368 28.241 1.00 46.19 83 ARG A N 1
ATOM 568 C CA . ARG A 1 83 ? -34.543 -14.696 27.014 1.00 46.19 83 ARG A CA 1
ATOM 569 C C . ARG A 1 83 ? -33.319 -14.527 26.130 1.00 46.19 83 ARG A C 1
ATOM 571 O O . ARG A 1 83 ? -32.472 -13.667 26.343 1.00 46.19 83 ARG A O 1
ATOM 578 N N . SER A 1 84 ? -33.255 -15.381 25.119 1.00 60.44 84 SER A N 1
ATOM 579 C CA . SER A 1 84 ? -32.617 -15.094 23.845 1.00 60.44 84 SER A CA 1
ATOM 580 C C . SER A 1 84 ? -33.312 -13.872 23.243 1.00 60.44 84 SER A C 1
ATOM 582 O O . SER A 1 84 ? -34.329 -13.973 22.564 1.00 60.44 84 SER A O 1
ATOM 584 N N . THR A 1 85 ? -32.774 -12.694 23.527 1.00 46.44 85 THR A N 1
ATOM 585 C CA . THR A 1 85 ? -33.129 -11.456 22.839 1.00 46.44 85 THR A CA 1
ATOM 586 C C . THR A 1 85 ? -31.844 -10.795 22.400 1.00 46.44 85 THR A C 1
ATOM 588 O O . THR A 1 85 ? -31.009 -10.434 23.228 1.00 46.44 85 THR A O 1
ATOM 591 N N . GLY A 1 86 ? -31.683 -10.679 21.081 1.00 58.28 86 GLY A N 1
ATOM 592 C CA . GLY A 1 86 ? -30.612 -9.904 20.485 1.00 58.28 86 GLY A CA 1
ATOM 593 C C . GLY A 1 86 ? -30.636 -8.495 21.062 1.00 58.28 86 GLY A C 1
ATOM 594 O O . GLY A 1 86 ? -31.647 -7.803 20.993 1.00 58.28 86 GLY A O 1
ATOM 595 N N . ALA A 1 87 ? -29.519 -8.090 21.645 1.00 46.75 87 ALA A N 1
ATOM 596 C CA . ALA A 1 87 ? -29.288 -6.725 22.058 1.00 46.75 87 ALA A CA 1
ATOM 597 C C . ALA A 1 87 ? -28.155 -6.201 21.186 1.00 46.75 87 ALA A C 1
ATOM 599 O O . ALA A 1 87 ? -26.996 -6.590 21.336 1.00 46.75 87 ALA A O 1
ATOM 600 N N . GLY A 1 88 ? -28.528 -5.348 20.231 1.00 53.56 88 GLY A N 1
ATOM 601 C CA . GLY A 1 88 ? -27.599 -4.462 19.553 1.00 53.56 88 GLY A CA 1
ATOM 602 C C . GLY A 1 88 ? -26.753 -3.761 20.604 1.00 53.56 88 GLY A C 1
ATOM 603 O O . GLY A 1 88 ? -27.267 -2.996 21.423 1.00 53.56 88 GLY A O 1
ATOM 604 N N . SER A 1 89 ? -25.457 -4.059 20.586 1.00 43.69 89 SER A N 1
ATOM 605 C CA . SER A 1 89 ? -24.488 -3.378 21.424 1.00 43.69 89 SER A CA 1
ATOM 606 C C . SER A 1 89 ? -24.335 -1.964 20.878 1.00 43.69 89 SER A C 1
ATOM 608 O O . SER A 1 89 ? -23.526 -1.689 19.997 1.00 43.69 89 SER A O 1
ATOM 610 N N . SER A 1 90 ? -25.170 -1.064 21.392 1.00 59.66 90 SER A N 1
ATOM 611 C CA . SER A 1 90 ? -24.952 0.379 21.336 1.00 59.66 90 SER A CA 1
ATOM 612 C C . SER A 1 90 ? -23.900 0.719 22.389 1.00 59.66 90 SER A C 1
ATOM 614 O O . SER A 1 90 ? -24.163 1.423 23.358 1.00 59.66 90 SER A O 1
ATOM 616 N N . GLY A 1 91 ? -22.719 0.121 22.255 1.00 44.47 91 GLY A N 1
ATOM 617 C CA . GLY A 1 91 ? -21.553 0.521 23.011 1.00 44.47 91 GLY A CA 1
ATOM 618 C C . GLY A 1 91 ? -20.939 1.702 22.286 1.00 44.47 91 GLY A C 1
ATOM 619 O O . GLY A 1 91 ? -20.553 1.569 21.127 1.00 44.47 91 GLY A O 1
ATOM 620 N N . GLY A 1 92 ? -20.794 2.835 22.969 1.00 48.09 92 GLY A N 1
ATOM 621 C CA . GLY A 1 92 ? -19.810 3.861 22.618 1.00 48.09 92 GLY A CA 1
ATOM 622 C C . GLY A 1 92 ? -18.382 3.324 22.779 1.00 48.09 92 GLY A C 1
ATOM 623 O O . GLY A 1 92 ? -17.577 3.902 23.498 1.00 48.09 92 GLY A O 1
ATOM 624 N N . GLY A 1 93 ? -18.098 2.167 22.179 1.00 54.12 93 GLY A N 1
ATOM 625 C CA . GLY A 1 93 ? -16.770 1.615 22.011 1.00 54.12 93 GLY A CA 1
ATOM 626 C C . GLY A 1 93 ? -16.100 2.343 20.859 1.00 54.12 93 GLY A C 1
ATOM 627 O O . GLY A 1 93 ? -16.762 2.738 19.899 1.00 54.12 93 GLY A O 1
ATOM 628 N N . ALA A 1 94 ? -14.793 2.557 20.982 1.00 61.03 94 ALA A N 1
ATOM 629 C CA . ALA A 1 94 ? -13.983 3.171 19.943 1.00 61.03 94 ALA A CA 1
ATOM 630 C C . ALA A 1 94 ? -14.341 2.573 18.572 1.00 61.03 94 ALA A C 1
ATOM 632 O O . ALA A 1 94 ? -14.195 1.369 18.362 1.00 61.03 94 ALA A O 1
ATOM 633 N N . ILE A 1 95 ? -14.857 3.408 17.664 1.00 75.00 95 ILE A N 1
ATOM 634 C CA . ILE A 1 95 ? -15.179 2.982 16.301 1.00 75.00 95 ILE A CA 1
ATOM 635 C C . ILE A 1 95 ? -13.847 2.594 15.661 1.00 75.00 95 ILE A C 1
ATOM 637 O O . ILE A 1 95 ? -12.989 3.455 15.472 1.00 75.00 95 ILE A O 1
ATOM 641 N N . SER A 1 96 ? -13.651 1.306 15.395 1.00 83.88 96 SER A N 1
ATOM 642 C CA . SER A 1 96 ? -12.494 0.800 14.668 1.00 83.88 96 SER A CA 1
ATOM 643 C C . SER A 1 96 ? -12.907 0.389 13.262 1.00 83.88 96 SER A C 1
ATOM 645 O O . SER A 1 96 ? -14.007 -0.118 13.049 1.00 83.88 96 SER A O 1
ATOM 647 N N . HIS A 1 97 ? -12.022 0.638 12.302 1.00 87.38 97 HIS A N 1
ATOM 648 C CA . HIS A 1 97 ? -12.192 0.240 10.914 1.00 87.38 97 HIS A CA 1
ATOM 649 C C . HIS A 1 97 ? -11.129 -0.787 10.541 1.00 87.38 97 HIS A C 1
ATOM 651 O O . HIS A 1 97 ? -9.939 -0.597 10.812 1.00 87.38 97 HIS A O 1
ATOM 657 N N . ARG A 1 98 ? -11.550 -1.867 9.884 1.00 92.00 98 ARG A N 1
ATOM 658 C CA . ARG A 1 98 ? -10.643 -2.853 9.295 1.00 92.00 98 ARG A CA 1
ATOM 659 C C . ARG A 1 98 ? -10.341 -2.438 7.865 1.00 92.00 98 ARG A C 1
ATOM 661 O O . ARG A 1 98 ? -11.226 -2.505 7.015 1.00 92.00 98 ARG A O 1
ATOM 668 N N . VAL A 1 99 ? -9.104 -2.037 7.601 1.00 94.12 99 VAL A N 1
ATOM 669 C CA . VAL A 1 99 ? -8.640 -1.682 6.258 1.00 94.12 99 VAL A CA 1
ATOM 670 C C . VAL A 1 99 ? -7.836 -2.840 5.693 1.00 94.12 99 VAL A C 1
ATOM 672 O O . VAL A 1 99 ? -6.868 -3.291 6.297 1.00 94.12 99 VAL A O 1
ATOM 675 N N . GLU A 1 100 ? -8.236 -3.336 4.533 1.00 96.69 100 GLU A N 1
ATOM 676 C CA . GLU A 1 100 ? -7.565 -4.410 3.817 1.00 96.69 100 GLU A CA 1
ATOM 677 C C . GLU A 1 100 ? -7.194 -3.949 2.409 1.00 96.69 100 GLU A C 1
ATOM 679 O O . GLU A 1 100 ? -8.038 -3.495 1.641 1.00 96.69 100 GLU A O 1
ATOM 684 N N . TYR A 1 101 ? -5.918 -4.090 2.069 1.00 97.62 101 TYR A N 1
ATOM 685 C CA . TYR A 1 101 ? -5.423 -3.976 0.709 1.00 97.62 101 TYR A CA 1
ATOM 686 C C . TYR A 1 101 ? -5.405 -5.355 0.078 1.00 97.62 101 TYR A C 1
ATOM 688 O O . TYR A 1 101 ? -4.800 -6.281 0.623 1.00 97.62 101 TYR A O 1
ATOM 696 N N . ARG A 1 102 ? -6.033 -5.483 -1.085 1.00 98.31 102 ARG A N 1
ATOM 697 C CA . ARG A 1 102 ? -5.979 -6.689 -1.904 1.00 98.31 102 ARG A CA 1
ATOM 698 C C . ARG A 1 102 ? -5.271 -6.370 -3.209 1.00 98.31 102 ARG A C 1
ATOM 700 O O . ARG A 1 102 ? -5.617 -5.413 -3.896 1.00 98.31 102 ARG A O 1
ATOM 707 N N . PHE A 1 103 ? -4.307 -7.211 -3.541 1.00 98.12 103 PHE A N 1
ATOM 708 C CA . PHE A 1 103 ? -3.538 -7.148 -4.768 1.00 98.12 103 PHE A CA 1
ATOM 709 C C . PHE A 1 103 ? -3.810 -8.418 -5.563 1.00 98.12 103 PHE A C 1
ATOM 711 O O . PHE A 1 103 ? -3.607 -9.528 -5.070 1.00 98.12 103 PHE A O 1
ATOM 718 N N . SER A 1 104 ? -4.297 -8.274 -6.786 1.00 97.81 104 SER A N 1
ATOM 719 C CA . SER A 1 104 ? -4.595 -9.399 -7.677 1.00 97.81 104 SER A CA 1
ATOM 720 C C . SER A 1 104 ? -4.163 -9.081 -9.099 1.00 97.81 104 SER A C 1
ATOM 722 O O . SER A 1 104 ? -3.744 -7.965 -9.382 1.00 97.81 104 SER A O 1
ATOM 724 N N . GLY A 1 105 ? -4.259 -10.050 -10.001 1.00 96.19 105 GLY A N 1
ATOM 725 C CA . GLY A 1 105 ? -3.879 -9.865 -11.395 1.00 96.19 105 GLY A CA 1
ATOM 726 C C . GLY A 1 105 ? -3.316 -11.140 -12.000 1.00 96.19 105 GLY A C 1
ATOM 727 O O . GLY A 1 105 ? -3.260 -12.173 -11.335 1.00 96.19 105 GLY A O 1
ATOM 728 N N . THR A 1 106 ? -2.926 -11.063 -13.268 1.00 96.62 106 THR A N 1
ATOM 729 C CA . THR A 1 106 ? -2.282 -12.174 -13.988 1.00 96.62 106 THR A CA 1
ATOM 730 C C . THR A 1 106 ? -0.759 -12.060 -14.034 1.00 96.62 106 THR A C 1
ATOM 732 O O . THR A 1 106 ? -0.098 -12.996 -14.479 1.00 96.62 106 THR A O 1
ATOM 735 N N . ALA A 1 107 ? -0.186 -10.937 -13.586 1.00 95.00 107 ALA A N 1
ATOM 736 C CA . ALA A 1 107 ? 1.256 -10.804 -13.418 1.00 95.00 107 ALA A CA 1
ATOM 737 C C . ALA A 1 107 ? 1.782 -11.732 -12.307 1.00 95.00 107 ALA A C 1
ATOM 739 O O . ALA A 1 107 ? 1.066 -12.054 -11.361 1.00 95.00 107 ALA A O 1
ATOM 740 N N . TYR A 1 108 ? 3.056 -12.127 -12.391 1.00 93.44 108 TYR A N 1
ATOM 741 C CA . TYR A 1 108 ? 3.687 -12.980 -11.372 1.00 93.44 108 TYR A CA 1
ATOM 742 C C . TYR A 1 108 ? 3.848 -12.269 -10.016 1.00 93.44 108 TYR A C 1
ATOM 744 O O . TYR A 1 108 ? 3.899 -12.913 -8.968 1.00 93.44 108 TYR A O 1
ATOM 752 N N . GLY A 1 109 ? 3.931 -10.938 -10.030 1.00 93.44 109 GLY A N 1
ATOM 753 C CA . GLY A 1 109 ? 4.130 -10.115 -8.848 1.00 93.44 109 GLY A CA 1
ATOM 754 C C . GLY A 1 109 ? 4.065 -8.625 -9.161 1.00 93.44 109 GLY A C 1
ATOM 755 O O . GLY A 1 109 ? 4.030 -8.212 -10.324 1.00 93.44 109 GLY A O 1
ATOM 756 N N . GLY A 1 110 ? 4.053 -7.822 -8.103 1.00 96.44 110 GLY A N 1
ATOM 757 C CA . GLY A 1 110 ? 4.071 -6.369 -8.196 1.00 96.44 110 GLY A CA 1
ATOM 758 C C . GLY A 1 110 ? 4.853 -5.718 -7.059 1.00 96.44 110 GLY A C 1
ATOM 759 O O . GLY A 1 110 ? 4.841 -6.231 -5.940 1.00 96.44 110 GLY A O 1
ATOM 760 N N . SER A 1 111 ? 5.486 -4.576 -7.339 1.00 97.19 111 SER A N 1
ATOM 761 C CA . SER A 1 111 ? 5.996 -3.682 -6.291 1.00 97.19 111 SER A CA 1
ATOM 762 C C . SER A 1 111 ? 4.813 -2.891 -5.753 1.00 97.19 111 SER A C 1
ATOM 764 O O . SER A 1 111 ? 4.200 -2.110 -6.489 1.00 97.19 111 SER A O 1
ATOM 766 N N . VAL A 1 112 ? 4.469 -3.107 -4.487 1.00 97.62 112 VAL A N 1
ATOM 767 C CA . VAL A 1 112 ? 3.349 -2.435 -3.828 1.00 97.62 112 VAL A CA 1
ATOM 768 C C . VAL A 1 112 ? 3.843 -1.322 -2.922 1.00 97.62 112 VAL A C 1
ATOM 770 O O . VAL A 1 112 ? 4.805 -1.507 -2.182 1.00 97.62 112 VAL A O 1
ATOM 773 N N . THR A 1 113 ? 3.136 -0.196 -2.938 1.00 98.06 113 THR A N 1
ATOM 774 C CA . THR A 1 113 ? 3.305 0.904 -1.982 1.00 98.06 113 THR A CA 1
ATOM 775 C C . THR A 1 113 ? 1.944 1.216 -1.387 1.00 98.06 113 THR A C 1
ATOM 777 O O . THR A 1 113 ? 0.986 1.428 -2.132 1.00 98.06 113 THR A O 1
ATOM 780 N N . TYR A 1 114 ? 1.816 1.217 -0.063 1.00 96.50 114 TYR A N 1
ATOM 781 C CA . TYR A 1 114 ? 0.520 1.433 0.577 1.00 96.50 114 TYR A CA 1
ATOM 782 C C . TYR A 1 114 ? 0.618 2.150 1.928 1.00 96.50 114 TYR A C 1
ATOM 784 O O . TYR A 1 114 ? 1.627 2.056 2.632 1.00 96.50 114 TYR A O 1
ATOM 792 N N . SER A 1 115 ? -0.469 2.827 2.320 1.00 95.31 115 SER A N 1
ATOM 793 C CA . SER A 1 115 ? -0.556 3.504 3.618 1.00 95.31 115 SER A CA 1
ATOM 794 C C . SER A 1 115 ? -0.684 2.513 4.765 1.00 95.31 115 SER A C 1
ATOM 796 O O . SER A 1 115 ? -1.539 1.628 4.736 1.00 95.31 115 SER A O 1
ATOM 798 N N . THR A 1 116 ? 0.084 2.729 5.823 1.00 93.69 116 THR A N 1
ATOM 799 C CA . THR A 1 116 ? -0.083 2.075 7.122 1.00 93.69 116 THR A CA 1
ATOM 800 C C . THR A 1 116 ? -0.606 3.093 8.140 1.00 93.69 116 THR A C 1
ATOM 802 O O . THR A 1 116 ? -0.540 4.302 7.898 1.00 93.69 116 THR A O 1
ATOM 805 N N . PRO A 1 117 ? -1.097 2.656 9.314 1.00 89.88 117 PRO A N 1
ATOM 806 C CA . PRO A 1 117 ? -1.485 3.587 10.374 1.00 89.88 117 PRO A CA 1
ATOM 807 C C . PRO A 1 117 ? -0.354 4.539 10.797 1.00 89.88 117 PRO A C 1
ATOM 809 O O . PRO A 1 117 ? -0.627 5.642 11.260 1.00 89.88 117 PRO A O 1
ATOM 812 N N . THR A 1 118 ? 0.904 4.122 10.628 1.00 89.12 118 THR A N 1
ATOM 813 C CA . THR A 1 118 ? 2.100 4.855 11.060 1.00 89.12 118 THR A CA 1
ATOM 814 C C . THR A 1 118 ? 2.852 5.549 9.920 1.00 89.12 118 THR A C 1
ATOM 816 O O . THR A 1 118 ? 3.804 6.276 10.195 1.00 89.12 118 THR A O 1
ATOM 819 N N . GLY A 1 119 ? 2.461 5.359 8.655 1.00 91.31 119 GLY A N 1
ATOM 820 C CA . GLY A 1 119 ? 3.177 5.925 7.511 1.00 91.31 119 GLY A CA 1
ATOM 821 C C . GLY A 1 119 ? 2.868 5.232 6.184 1.00 91.31 119 GLY A C 1
ATOM 822 O O . GLY A 1 119 ? 1.709 5.071 5.807 1.00 91.31 119 GLY A O 1
ATOM 823 N N . GLN A 1 120 ? 3.917 4.866 5.450 1.00 95.12 120 GLN A N 1
ATOM 824 C CA . GLN A 1 120 ? 3.852 4.126 4.188 1.00 95.12 120 GLN A CA 1
ATOM 825 C C . GLN A 1 120 ? 4.813 2.944 4.254 1.00 95.12 120 GLN A C 1
ATOM 827 O O . GLN A 1 120 ? 5.856 3.025 4.900 1.00 95.12 120 GLN A O 1
ATOM 832 N N . GLU A 1 121 ? 4.480 1.868 3.558 1.00 96.94 121 GLU A N 1
ATOM 833 C CA . GLU A 1 121 ? 5.361 0.719 3.382 1.00 96.94 121 GLU A CA 1
ATOM 834 C C . GLU A 1 121 ? 5.456 0.386 1.893 1.00 96.94 121 GLU A C 1
ATOM 836 O O . GLU A 1 121 ? 4.480 0.546 1.153 1.00 96.94 121 GLU A O 1
ATOM 841 N N . GLN A 1 122 ? 6.634 -0.065 1.460 1.00 97.38 122 GLN A N 1
ATOM 842 C CA . GLN A 1 122 ? 6.879 -0.529 0.099 1.00 97.38 122 GLN A CA 1
ATOM 843 C C . GLN A 1 122 ? 7.570 -1.889 0.125 1.00 97.38 122 GLN A C 1
ATOM 845 O O . GLN A 1 122 ? 8.524 -2.081 0.879 1.00 97.38 122 GLN A O 1
ATOM 850 N N . ARG A 1 123 ? 7.096 -2.823 -0.706 1.00 97.25 123 ARG A N 1
ATOM 851 C CA . ARG A 1 123 ? 7.731 -4.132 -0.912 1.00 97.25 123 ARG A CA 1
ATOM 852 C C . ARG A 1 123 ? 7.226 -4.819 -2.174 1.00 97.25 123 ARG A C 1
ATOM 854 O O . ARG A 1 123 ? 6.146 -4.502 -2.664 1.00 97.25 123 ARG A O 1
ATOM 861 N N . ASP A 1 124 ? 7.948 -5.839 -2.614 1.00 97.38 124 ASP A N 1
ATOM 862 C CA . ASP A 1 124 ? 7.474 -6.739 -3.662 1.00 97.38 124 ASP A CA 1
ATOM 863 C C . ASP A 1 124 ? 6.564 -7.826 -3.084 1.00 97.38 124 ASP A C 1
ATOM 865 O O . ASP A 1 124 ? 6.774 -8.325 -1.974 1.00 97.38 124 ASP A O 1
ATOM 869 N N . ILE A 1 125 ? 5.531 -8.200 -3.838 1.00 96.25 125 ILE A N 1
ATOM 870 C CA . ILE A 1 125 ? 4.598 -9.261 -3.456 1.00 96.25 125 ILE A CA 1
ATOM 871 C C . ILE A 1 125 ? 4.228 -10.128 -4.663 1.00 96.25 125 ILE A C 1
ATOM 873 O O . ILE A 1 125 ? 4.024 -9.623 -5.768 1.00 96.25 125 ILE A O 1
ATOM 877 N N . ALA A 1 126 ? 4.118 -11.440 -4.446 1.00 96.38 126 ALA A N 1
ATOM 878 C CA . ALA A 1 126 ? 3.532 -12.360 -5.418 1.00 96.38 126 ALA A CA 1
ATOM 879 C C . ALA A 1 126 ? 2.005 -12.189 -5.463 1.00 96.38 126 ALA A C 1
ATOM 881 O O . ALA A 1 126 ? 1.376 -11.890 -4.444 1.00 96.38 126 ALA A O 1
ATOM 882 N N . LEU A 1 127 ? 1.403 -12.385 -6.637 1.00 95.62 127 LEU A N 1
ATOM 883 C CA . LEU A 1 127 ? -0.043 -12.250 -6.812 1.00 95.62 127 LEU A CA 1
ATOM 884 C C . LEU A 1 127 ? -0.752 -13.616 -6.784 1.00 95.62 127 LEU A C 1
ATOM 886 O O . LEU A 1 127 ? -0.254 -14.566 -7.387 1.00 95.62 127 LEU A 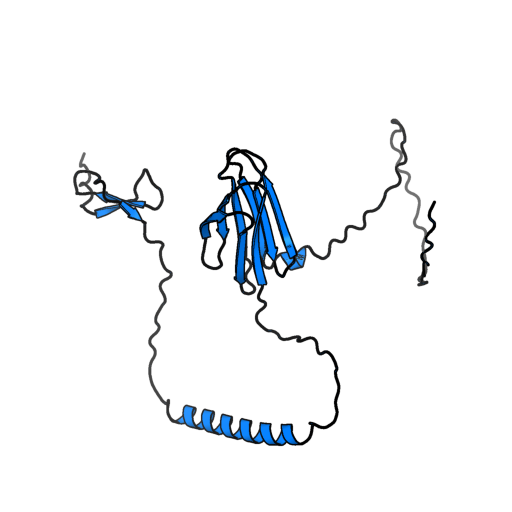O 1
ATOM 890 N N . PRO A 1 128 ? -1.931 -13.721 -6.135 1.00 96.94 128 PRO A N 1
ATOM 891 C CA . PRO A 1 128 ? -2.614 -12.685 -5.353 1.00 96.94 128 PRO A CA 1
ATOM 892 C C . PRO A 1 128 ? -2.029 -12.510 -3.937 1.00 96.94 128 PRO A C 1
ATOM 894 O O . PRO A 1 128 ? -1.643 -13.475 -3.282 1.00 96.94 128 PRO A O 1
ATOM 897 N N . GLY A 1 129 ? -2.047 -11.275 -3.431 1.00 95.44 129 GLY A N 1
ATOM 898 C CA . GLY A 1 129 ? -1.560 -10.907 -2.100 1.00 95.44 129 GLY A CA 1
ATOM 899 C C . GLY A 1 129 ? -2.540 -10.010 -1.339 1.00 95.44 129 GLY A C 1
ATOM 900 O O . GLY A 1 129 ? -3.397 -9.356 -1.933 1.00 95.44 129 GLY A O 1
ATOM 901 N N . ARG A 1 130 ? -2.430 -9.968 -0.005 1.00 96.69 130 ARG A N 1
ATOM 902 C CA . ARG A 1 130 ? -3.257 -9.088 0.840 1.00 96.69 130 ARG A CA 1
ATOM 903 C C . ARG A 1 130 ? -2.514 -8.568 2.062 1.00 96.69 130 ARG A C 1
ATOM 905 O O . ARG A 1 130 ? -1.621 -9.236 2.578 1.00 96.69 130 ARG A O 1
ATOM 912 N N . VAL A 1 131 ? -2.932 -7.402 2.539 1.00 95.38 131 VAL A N 1
ATOM 913 C CA . VAL A 1 131 ? -2.412 -6.747 3.746 1.00 95.38 131 VAL A CA 1
ATOM 914 C C . VAL A 1 131 ? -3.578 -6.160 4.523 1.00 95.38 131 VAL A C 1
ATOM 916 O O . VAL A 1 131 ? -4.498 -5.618 3.923 1.00 95.38 131 VAL A O 1
ATOM 919 N N . THR A 1 132 ? -3.570 -6.261 5.849 1.00 95.62 132 THR A N 1
ATOM 920 C CA . THR A 1 132 ? -4.674 -5.776 6.683 1.00 95.62 132 THR A CA 1
ATOM 921 C C . THR A 1 132 ? -4.161 -4.973 7.865 1.00 95.62 132 THR A C 1
ATOM 923 O O . THR A 1 132 ? -3.216 -5.386 8.531 1.00 95.62 132 THR A O 1
ATOM 926 N N . TYR A 1 133 ? -4.868 -3.888 8.175 1.00 91.69 133 TYR A N 1
ATOM 927 C CA . TYR A 1 133 ? -4.703 -3.085 9.374 1.00 91.69 133 TYR A CA 1
ATOM 928 C C . TYR A 1 133 ? -6.044 -2.847 10.068 1.00 91.69 133 TYR A C 1
ATOM 930 O O . TYR A 1 133 ? -7.105 -2.855 9.443 1.00 91.69 133 TYR A O 1
ATOM 938 N N . THR A 1 134 ? -5.978 -2.577 11.366 1.00 90.62 134 THR A N 1
ATOM 939 C CA . THR A 1 134 ? -7.101 -2.032 12.128 1.00 90.62 134 THR A CA 1
ATOM 940 C C . THR A 1 134 ? -6.728 -0.619 12.540 1.00 90.62 134 THR A C 1
ATOM 942 O O . THR A 1 134 ? -5.664 -0.404 13.118 1.00 90.62 134 THR A O 1
ATOM 945 N N . THR A 1 135 ? -7.589 0.341 12.227 1.00 87.12 135 THR A N 1
ATOM 946 C CA . THR A 1 135 ? -7.443 1.738 12.644 1.00 87.12 135 THR A CA 1
ATOM 947 C C . THR A 1 135 ? -8.606 2.141 13.546 1.00 87.12 135 THR A C 1
ATOM 949 O O . THR A 1 135 ? -9.635 1.468 13.568 1.00 87.12 135 THR A O 1
ATOM 952 N N . GLY A 1 136 ? -8.442 3.219 14.311 1.00 84.94 136 GLY A N 1
ATOM 953 C CA . GLY A 1 136 ? -9.527 3.833 15.079 1.00 84.94 136 GLY A CA 1
ATOM 954 C C . GLY A 1 136 ? -10.461 4.673 14.199 1.00 84.94 136 GLY A C 1
ATOM 955 O O . GLY A 1 136 ? -10.548 4.487 12.987 1.00 84.94 136 GLY A O 1
ATOM 956 N N . ASN A 1 137 ? -11.132 5.656 14.799 1.00 73.06 137 ASN A N 1
ATOM 957 C CA . ASN A 1 137 ? -12.118 6.501 14.114 1.00 73.06 137 ASN A CA 1
ATOM 958 C C . ASN A 1 137 ? -11.500 7.690 13.348 1.00 73.06 137 ASN A C 1
ATOM 960 O O . ASN A 1 137 ? -12.172 8.698 13.121 1.00 73.06 137 ASN A O 1
ATOM 964 N N . SER A 1 138 ? -10.223 7.603 12.970 1.00 72.12 138 SER A N 1
ATOM 965 C CA . SER A 1 138 ? -9.500 8.718 12.366 1.00 72.12 138 SER A CA 1
ATOM 966 C C . SER A 1 138 ? -9.884 8.932 10.898 1.00 72.12 138 SER A C 1
ATOM 968 O O . SER A 1 138 ? -10.004 7.995 10.097 1.00 72.12 138 SER A O 1
ATOM 970 N N . LEU A 1 139 ? -10.039 10.210 10.537 1.00 76.38 139 LEU A N 1
ATOM 971 C CA . LEU A 1 139 ? -10.053 10.646 9.146 1.00 76.38 139 LEU A CA 1
ATOM 972 C C . LEU A 1 139 ? -8.636 10.480 8.596 1.00 76.38 139 LEU A C 1
ATOM 974 O O . LEU A 1 139 ? -7.768 11.318 8.832 1.00 76.38 139 LEU A O 1
ATOM 978 N N . GLN A 1 140 ? -8.398 9.371 7.904 1.00 83.75 140 GLN A N 1
ATOM 979 C CA . GLN A 1 140 ? -7.106 9.045 7.314 1.00 83.75 140 GLN A CA 1
ATOM 980 C C . GLN A 1 140 ? -7.289 8.674 5.846 1.00 83.75 140 GLN A C 1
ATOM 982 O O . GLN A 1 140 ? -8.253 7.997 5.476 1.00 83.75 140 GLN A O 1
ATOM 987 N N . SER A 1 141 ? -6.357 9.138 5.016 1.00 90.38 141 SER A N 1
ATOM 988 C CA . SER A 1 141 ? -6.281 8.776 3.604 1.00 90.38 141 SER A CA 1
ATOM 989 C C . SER A 1 141 ? -5.442 7.512 3.431 1.00 90.38 141 SER A C 1
ATOM 991 O O . SER A 1 141 ? -4.269 7.453 3.806 1.00 90.38 141 SER A O 1
ATOM 993 N N . TRP A 1 142 ? -6.061 6.503 2.839 1.00 92.81 142 TRP A N 1
ATOM 994 C CA . TRP A 1 142 ? -5.492 5.209 2.503 1.00 92.81 142 TRP A CA 1
ATOM 995 C C . TRP A 1 142 ? -5.188 5.210 1.018 1.00 92.81 142 TRP A C 1
ATOM 997 O O . TRP A 1 142 ? -6.074 5.442 0.199 1.00 92.81 142 TRP A O 1
ATOM 1007 N N . VAL A 1 143 ? -3.931 4.975 0.680 1.00 95.12 143 VAL A N 1
ATOM 1008 C CA . VAL A 1 143 ? -3.459 4.911 -0.697 1.00 95.12 143 VAL A CA 1
ATOM 1009 C C . VAL A 1 143 ? -2.861 3.531 -0.903 1.00 95.12 143 VAL A C 1
ATOM 1011 O O . VAL A 1 143 ? -2.211 2.990 -0.011 1.00 95.12 143 VAL A O 1
ATOM 1014 N N . SER A 1 144 ? -3.112 2.948 -2.068 1.00 97.12 144 SER A N 1
ATOM 1015 C CA . SER A 1 144 ? -2.555 1.671 -2.489 1.00 97.12 144 SER A CA 1
ATOM 1016 C C . SER A 1 144 ? -2.149 1.767 -3.948 1.00 97.12 144 SER A C 1
ATOM 1018 O O . SER A 1 144 ? -2.969 2.089 -4.806 1.00 97.12 144 SER A O 1
ATOM 1020 N N . LEU A 1 145 ? -0.880 1.499 -4.224 1.00 97.88 145 LEU A N 1
ATOM 1021 C CA . LEU A 1 145 ? -0.335 1.394 -5.565 1.00 97.88 145 LEU A CA 1
ATOM 1022 C C . LEU A 1 145 ? 0.254 0.004 -5.749 1.00 97.88 145 LEU A C 1
ATOM 1024 O O . LEU A 1 145 ? 0.877 -0.541 -4.838 1.00 97.88 145 LEU A O 1
ATOM 1028 N N . ILE A 1 146 ? 0.090 -0.540 -6.946 1.00 98.25 146 ILE A N 1
ATOM 1029 C CA . ILE A 1 146 ? 0.810 -1.725 -7.393 1.00 98.25 146 ILE A CA 1
ATOM 1030 C C . ILE A 1 146 ? 1.378 -1.473 -8.781 1.00 98.25 146 ILE A C 1
ATOM 1032 O O . ILE A 1 146 ? 0.637 -1.148 -9.707 1.00 98.25 146 ILE A O 1
ATOM 1036 N N . GLN A 1 147 ? 2.691 -1.630 -8.918 1.00 98.06 147 GLN A N 1
ATOM 1037 C CA . GLN A 1 147 ? 3.381 -1.635 -10.200 1.00 98.06 147 GLN A CA 1
ATOM 1038 C C . GLN A 1 147 ? 3.564 -3.073 -10.677 1.00 98.06 147 GLN A C 1
ATOM 1040 O O . GLN A 1 147 ? 4.069 -3.907 -9.928 1.00 98.06 147 GLN A O 1
ATOM 1045 N N . ASN A 1 148 ? 3.194 -3.361 -11.923 1.00 96.56 148 ASN A N 1
ATOM 1046 C CA . ASN A 1 148 ? 3.490 -4.640 -12.558 1.00 96.56 148 ASN A CA 1
ATOM 1047 C C . ASN A 1 148 ? 5.013 -4.834 -12.654 1.00 96.56 148 ASN A C 1
ATOM 1049 O O . ASN A 1 148 ? 5.707 -3.978 -13.192 1.00 96.56 148 ASN A O 1
ATOM 1053 N N . LEU A 1 149 ? 5.548 -5.944 -12.148 1.00 93.69 149 LEU A N 1
ATOM 1054 C CA . LEU A 1 149 ? 6.970 -6.261 -12.331 1.00 93.69 149 LEU A CA 1
ATOM 1055 C C . LEU A 1 149 ? 7.238 -6.972 -13.670 1.00 93.69 149 LEU A C 1
ATOM 1057 O O . LEU A 1 149 ? 8.374 -7.029 -14.133 1.00 93.69 149 LEU A O 1
ATOM 1061 N N . GLY A 1 150 ? 6.192 -7.493 -14.313 1.00 86.38 150 GLY A N 1
ATOM 1062 C CA . GLY A 1 150 ? 6.260 -8.147 -15.611 1.00 86.38 150 GLY A CA 1
ATOM 1063 C C . GLY A 1 150 ? 6.086 -7.199 -16.797 1.00 86.38 150 GLY A C 1
ATOM 1064 O O . GLY A 1 150 ? 5.341 -6.218 -16.763 1.00 86.38 150 GLY A O 1
ATOM 1065 N N . ALA A 1 151 ? 6.711 -7.578 -17.915 1.00 88.81 151 ALA A N 1
ATOM 1066 C CA . ALA A 1 151 ? 6.453 -6.989 -19.232 1.00 88.81 151 ALA A CA 1
ATOM 1067 C C . ALA A 1 151 ? 5.074 -7.382 -19.809 1.00 88.81 151 ALA A C 1
ATOM 1069 O O . ALA A 1 151 ? 4.681 -6.917 -20.874 1.00 88.81 151 ALA A O 1
ATOM 1070 N N . SER A 1 152 ? 4.344 -8.266 -19.126 1.00 90.81 152 SER A N 1
ATOM 1071 C CA . SER A 1 152 ? 2.996 -8.708 -19.478 1.00 90.81 152 SER A CA 1
ATOM 1072 C C . SER A 1 152 ? 2.190 -9.003 -18.209 1.00 90.81 152 SER A C 1
ATOM 1074 O O . SER A 1 152 ? 2.724 -8.972 -17.097 1.00 90.81 152 SER A O 1
ATOM 1076 N N . GLY A 1 153 ? 0.896 -9.269 -18.373 1.00 93.88 153 GLY A N 1
ATOM 1077 C CA . GLY A 1 153 ? -0.027 -9.506 -17.267 1.00 93.88 153 GLY A CA 1
ATOM 1078 C C . GLY A 1 153 ? -0.688 -8.230 -16.747 1.00 93.88 153 GLY A C 1
ATOM 1079 O O . GLY A 1 153 ? -0.345 -7.113 -17.133 1.00 93.88 153 GLY A O 1
ATOM 1080 N N . SER A 1 154 ? -1.690 -8.413 -15.895 1.00 95.69 154 SER A N 1
ATOM 1081 C CA . SER A 1 154 ? -2.421 -7.335 -15.237 1.00 95.69 154 SER A CA 1
ATOM 1082 C C . SER A 1 154 ? -2.084 -7.263 -13.756 1.00 95.69 154 SER A C 1
ATOM 1084 O O . SER A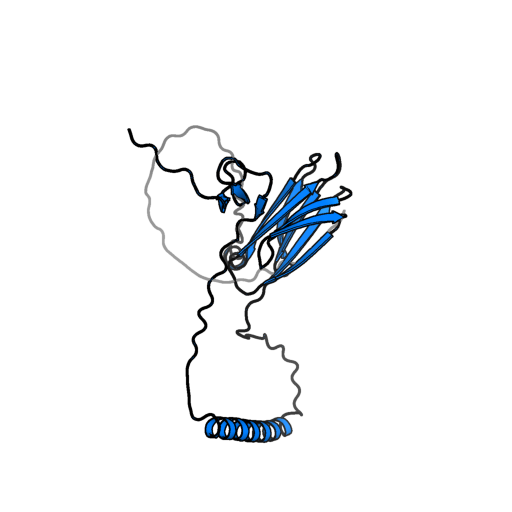 1 154 ? -1.750 -8.275 -13.138 1.00 95.69 154 SER A O 1
ATOM 1086 N N . VAL A 1 155 ? -2.222 -6.069 -13.190 1.00 98.00 155 VAL A N 1
ATOM 1087 C CA . VAL A 1 155 ? -2.205 -5.824 -11.749 1.00 98.00 155 VAL A CA 1
ATOM 1088 C C . VAL A 1 155 ? -3.436 -5.021 -11.348 1.00 98.00 155 VAL A C 1
ATOM 1090 O O . VAL A 1 155 ? -3.836 -4.078 -12.028 1.00 98.00 155 VAL A O 1
ATOM 1093 N N . THR A 1 156 ? -4.035 -5.395 -10.229 1.00 98.19 156 THR A N 1
ATOM 1094 C CA . THR A 1 156 ? -5.248 -4.808 -9.666 1.00 98.19 156 THR A CA 1
ATOM 1095 C C . THR A 1 156 ? -4.982 -4.470 -8.209 1.00 98.19 156 THR A C 1
ATOM 1097 O O . THR A 1 156 ? -4.564 -5.341 -7.443 1.00 98.19 156 THR A O 1
ATOM 1100 N N . CYS A 1 157 ? -5.252 -3.226 -7.819 1.00 98.00 157 CYS A N 1
ATOM 1101 C CA . CYS A 1 157 ? -5.365 -2.839 -6.417 1.00 98.00 157 CYS A CA 1
ATOM 1102 C C . CYS A 1 157 ? -6.839 -2.807 -6.016 1.00 98.00 157 CYS A C 1
ATOM 1104 O O . CYS A 1 157 ? -7.701 -2.432 -6.811 1.00 98.00 157 CYS A O 1
ATOM 1106 N N . ALA A 1 158 ? -7.125 -3.158 -4.767 1.00 97.62 158 ALA A N 1
ATOM 1107 C CA . ALA A 1 158 ? -8.404 -2.894 -4.132 1.00 97.62 158 ALA A CA 1
ATOM 1108 C C . ALA A 1 158 ? -8.193 -2.501 -2.666 1.00 97.62 158 ALA A C 1
ATOM 1110 O O . ALA A 1 158 ? -7.412 -3.130 -1.952 1.00 97.62 158 ALA A O 1
ATOM 1111 N N . ILE A 1 159 ? -8.913 -1.472 -2.221 1.00 96.31 159 ILE A N 1
ATOM 1112 C CA . ILE A 1 159 ? -9.000 -1.064 -0.818 1.00 96.31 159 ILE A CA 1
ATOM 1113 C C . ILE A 1 159 ? -10.371 -1.484 -0.305 1.00 96.31 159 ILE A C 1
ATOM 1115 O O . ILE A 1 159 ? -11.405 -1.091 -0.849 1.00 96.31 159 ILE A O 1
ATOM 1119 N N . ILE A 1 160 ? -10.374 -2.282 0.753 1.00 95.19 160 ILE A N 1
ATOM 1120 C CA . ILE A 1 160 ? -11.556 -2.805 1.419 1.00 95.19 160 ILE A CA 1
ATOM 1121 C C . ILE A 1 160 ? -11.602 -2.207 2.822 1.00 95.19 160 ILE A C 1
ATOM 1123 O O . ILE A 1 160 ? -10.646 -2.329 3.580 1.00 95.19 160 ILE A O 1
ATOM 1127 N N . VAL A 1 161 ? -12.713 -1.570 3.181 1.00 92.69 161 VAL A N 1
ATOM 1128 C CA . VAL A 1 161 ? -12.952 -1.044 4.531 1.00 92.69 161 VAL A CA 1
ATOM 1129 C C . VAL A 1 161 ? -14.170 -1.751 5.104 1.00 92.69 161 VAL A C 1
ATOM 1131 O O . VAL A 1 161 ? -15.227 -1.771 4.473 1.00 92.69 161 VA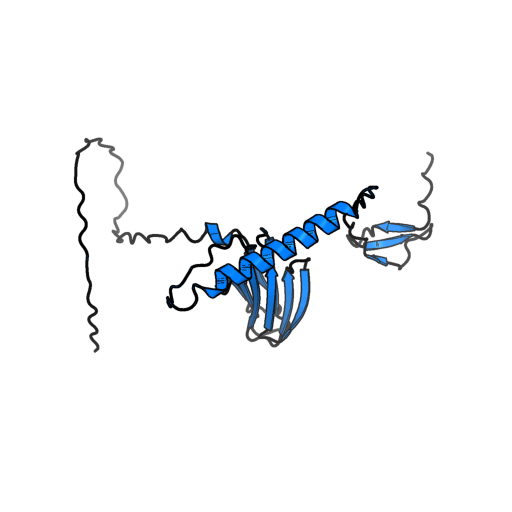L A O 1
ATOM 1134 N N . ASP A 1 162 ? -14.011 -2.379 6.268 1.00 91.19 162 ASP A N 1
ATOM 1135 C CA . ASP A 1 162 ? -15.058 -3.143 6.964 1.00 91.19 162 ASP A CA 1
ATOM 1136 C C . ASP A 1 162 ? -15.740 -4.189 6.063 1.00 91.19 162 ASP A C 1
ATOM 1138 O O . ASP A 1 162 ? -16.955 -4.379 6.076 1.00 91.19 162 ASP A O 1
ATOM 1142 N N . GLY A 1 163 ? -14.939 -4.854 5.225 1.00 89.88 163 GLY A N 1
ATOM 1143 C CA . GLY A 1 163 ? -15.403 -5.886 4.296 1.00 89.88 163 GLY A CA 1
ATOM 1144 C C . GLY A 1 163 ? -16.021 -5.362 2.997 1.00 89.88 163 GLY A C 1
ATOM 1145 O O . GLY A 1 163 ? -16.381 -6.165 2.139 1.00 89.88 163 GLY A O 1
ATOM 1146 N N . LYS A 1 164 ? -16.111 -4.041 2.796 1.00 90.75 164 LYS A N 1
ATOM 1147 C CA . LYS A 1 164 ? -16.597 -3.457 1.543 1.00 90.75 164 LYS A CA 1
ATOM 1148 C C . LYS A 1 164 ? -15.469 -2.852 0.719 1.00 90.75 164 LYS A C 1
ATOM 1150 O O . LYS A 1 164 ? -14.745 -1.986 1.199 1.00 90.75 164 LYS A O 1
ATOM 1155 N N . THR A 1 165 ? -15.384 -3.235 -0.552 1.00 95.06 165 THR A N 1
ATOM 1156 C CA . THR A 1 165 ? -14.504 -2.577 -1.524 1.00 95.06 165 THR A CA 1
ATOM 1157 C C . THR A 1 165 ? -14.928 -1.122 -1.713 1.00 95.06 165 THR A C 1
ATOM 1159 O O . THR A 1 165 ? -16.047 -0.839 -2.148 1.00 95.06 165 THR A O 1
ATOM 1162 N N . VAL A 1 166 ? -14.044 -0.197 -1.349 1.00 93.44 166 VAL A N 1
ATOM 1163 C CA . VAL A 1 166 ? -14.267 1.254 -1.447 1.00 93.44 166 VAL A CA 1
ATOM 1164 C C . VAL A 1 166 ? -13.510 1.887 -2.610 1.00 93.44 166 VAL A C 1
ATOM 1166 O O . VAL A 1 166 ? -13.948 2.919 -3.110 1.00 93.44 166 VAL A O 1
ATOM 1169 N N . ALA A 1 167 ? -12.431 1.251 -3.064 1.00 94.56 167 ALA A N 1
ATOM 1170 C CA . ALA A 1 167 ? -11.675 1.634 -4.248 1.00 94.56 167 ALA A CA 1
ATOM 1171 C C . ALA A 1 167 ? -11.110 0.378 -4.913 1.00 94.56 167 ALA A C 1
ATOM 1173 O O . ALA A 1 167 ? -10.668 -0.535 -4.218 1.00 94.56 167 ALA A O 1
ATOM 1174 N N . GLU A 1 168 ? -11.134 0.328 -6.239 1.00 96.75 168 GLU A N 1
ATOM 1175 C CA . GLU A 1 168 ? -10.565 -0.762 -7.029 1.00 96.75 168 GLU A CA 1
ATOM 1176 C C . GLU A 1 168 ? -10.158 -0.222 -8.396 1.00 96.75 168 GLU A C 1
ATOM 1178 O O . GLU A 1 168 ? -10.888 0.566 -9.000 1.00 96.75 168 GLU A O 1
ATOM 1183 N N . ASN A 1 169 ? -8.981 -0.621 -8.865 1.00 96.75 169 ASN A N 1
ATOM 1184 C CA . ASN A 1 169 ? -8.443 -0.185 -10.145 1.00 96.75 169 ASN A CA 1
ATOM 1185 C C . ASN A 1 169 ? -7.505 -1.252 -10.713 1.00 96.75 169 ASN A C 1
ATOM 1187 O O . ASN A 1 169 ? -6.827 -1.952 -9.962 1.00 96.75 169 ASN A O 1
ATOM 1191 N N . THR A 1 170 ? -7.459 -1.374 -12.038 1.00 97.44 170 THR A N 1
ATOM 1192 C CA . THR A 1 170 ? -6.663 -2.386 -12.744 1.00 97.44 170 THR A CA 1
ATOM 1193 C C . THR A 1 170 ? -5.844 -1.751 -13.856 1.00 97.44 170 THR A C 1
ATOM 1195 O O . THR A 1 170 ? -6.352 -0.940 -14.625 1.00 97.44 170 THR A O 1
ATOM 1198 N N . SER A 1 171 ? -4.589 -2.176 -13.971 1.00 96.06 171 SER A N 1
ATOM 1199 C CA . SER A 1 171 ? -3.681 -1.817 -15.052 1.00 96.06 171 SER A CA 1
ATOM 1200 C C . SER A 1 171 ? -3.214 -3.074 -15.774 1.00 96.06 171 SER A C 1
ATOM 1202 O O . SER A 1 171 ? -2.802 -4.050 -15.149 1.00 96.06 171 SER A O 1
ATOM 1204 N N . THR A 1 172 ? -3.286 -3.053 -17.101 1.00 95.75 172 THR A N 1
ATOM 1205 C CA . THR A 1 172 ? -2.801 -4.132 -17.980 1.00 95.75 172 THR A CA 1
ATOM 1206 C C . THR A 1 172 ? -1.557 -3.721 -18.762 1.00 95.75 172 THR A C 1
ATOM 1208 O O . THR A 1 172 ? -1.135 -4.435 -19.668 1.00 95.75 172 THR A O 1
ATOM 1211 N N . ALA A 1 173 ? -0.997 -2.545 -18.469 1.00 90.94 173 ALA A N 1
ATOM 1212 C CA . ALA A 1 173 ? 0.209 -2.075 -19.130 1.00 90.94 173 ALA A CA 1
ATOM 1213 C C . ALA A 1 173 ? 1.442 -2.826 -18.603 1.00 90.94 173 ALA A C 1
ATOM 1215 O O . ALA A 1 173 ? 1.542 -3.134 -17.411 1.00 90.94 173 ALA A O 1
ATOM 1216 N N . ALA A 1 174 ? 2.397 -3.085 -19.498 1.00 89.75 174 ALA A N 1
ATOM 1217 C CA . ALA A 1 174 ? 3.725 -3.560 -19.129 1.00 89.75 174 ALA A CA 1
ATOM 1218 C C . ALA A 1 174 ? 4.361 -2.555 -18.164 1.00 89.75 174 ALA A C 1
ATOM 1220 O O . ALA A 1 174 ? 4.391 -1.360 -18.459 1.00 89.75 174 ALA A O 1
ATOM 1221 N N . TYR A 1 175 ? 4.808 -3.026 -17.000 1.00 93.19 175 TYR A N 1
ATOM 1222 C CA . TYR A 1 175 ? 5.300 -2.160 -15.919 1.00 93.19 175 TYR A CA 1
ATOM 1223 C C . TYR A 1 175 ? 4.310 -1.080 -15.440 1.00 93.19 175 TYR A C 1
ATOM 1225 O O . TYR A 1 175 ? 4.694 -0.122 -14.765 1.00 93.19 175 TYR A O 1
ATOM 1233 N N . GLY A 1 176 ? 3.031 -1.232 -15.796 1.00 92.19 176 GLY A N 1
ATOM 1234 C CA . GLY A 1 176 ? 1.963 -0.299 -15.487 1.00 92.19 176 GLY A CA 1
ATOM 1235 C C . GLY A 1 176 ? 1.614 -0.284 -14.009 1.00 92.19 176 GLY A C 1
ATOM 1236 O O . GLY A 1 176 ? 1.815 -1.265 -13.294 1.00 92.19 176 GLY A O 1
ATOM 1237 N N . ILE A 1 177 ? 1.052 0.837 -13.562 1.00 96.19 177 ILE A N 1
ATOM 1238 C CA . ILE A 1 177 ? 0.647 1.035 -12.171 1.00 96.19 177 ILE A CA 1
ATOM 1239 C C . ILE A 1 177 ? -0.876 1.058 -12.090 1.00 96.19 177 ILE A C 1
ATOM 1241 O O . ILE A 1 177 ? -1.527 1.762 -12.862 1.00 96.19 177 ILE A O 1
ATOM 1245 N N . ALA A 1 178 ? -1.438 0.305 -11.147 1.00 97.06 178 ALA A N 1
ATOM 1246 C CA . ALA A 1 178 ? -2.804 0.502 -10.679 1.00 97.06 178 ALA A CA 1
ATOM 1247 C C . ALA A 1 178 ? -2.761 1.251 -9.343 1.00 97.06 178 ALA A C 1
ATOM 1249 O O . ALA A 1 178 ? -2.025 0.864 -8.435 1.00 97.06 178 ALA A O 1
ATOM 1250 N N . SER A 1 179 ? -3.533 2.331 -9.240 1.00 96.88 179 SER A N 1
ATOM 1251 C CA . SER A 1 179 ? -3.623 3.169 -8.044 1.00 96.88 179 SER A CA 1
ATOM 1252 C C . SER A 1 179 ? -5.048 3.206 -7.503 1.00 96.88 179 SER A C 1
ATOM 1254 O O . SER A 1 179 ? -6.017 3.259 -8.263 1.00 96.88 179 SER A O 1
ATOM 1256 N N . CYS A 1 180 ? -5.151 3.178 -6.180 1.00 97.06 180 CYS A N 1
ATOM 1257 C CA . CYS A 1 180 ? -6.389 3.206 -5.425 1.00 97.06 180 CYS A CA 1
ATOM 1258 C C . CYS A 1 180 ? -6.238 4.182 -4.254 1.00 97.06 180 CYS A C 1
ATOM 1260 O O . CYS A 1 180 ? -5.232 4.147 -3.542 1.00 97.06 180 CYS A O 1
ATOM 1262 N N . ASP A 1 181 ? -7.251 5.010 -4.023 1.00 94.56 181 ASP A N 1
ATOM 1263 C CA . ASP A 1 181 ? -7.333 5.926 -2.888 1.00 94.56 181 ASP A CA 1
ATOM 1264 C C . ASP A 1 181 ? -8.681 5.788 -2.165 1.00 94.56 181 ASP A C 1
ATOM 1266 O O . ASP A 1 181 ? -9.718 5.532 -2.775 1.00 94.56 181 ASP A O 1
ATOM 1270 N N . ALA A 1 182 ? -8.667 5.909 -0.839 1.00 91.00 182 ALA A N 1
ATOM 1271 C CA . ALA A 1 182 ? -9.861 5.877 -0.005 1.00 91.00 182 ALA A CA 1
ATOM 1272 C C . ALA A 1 182 ? -9.664 6.697 1.276 1.00 91.00 182 ALA A C 1
ATOM 1274 O O . ALA A 1 182 ? -8.548 6.872 1.751 1.00 91.00 182 ALA A O 1
ATOM 1275 N N . THR A 1 183 ? -10.751 7.155 1.897 1.00 87.38 183 THR A N 1
ATOM 1276 C CA . THR A 1 183 ? -10.696 7.879 3.179 1.00 87.38 183 THR A CA 1
ATOM 1277 C C . THR A 1 183 ? -11.598 7.198 4.205 1.00 87.38 183 THR A C 1
ATOM 1279 O O . THR A 1 183 ? -12.806 7.059 3.978 1.00 87.38 183 THR A O 1
ATOM 1282 N N . THR A 1 184 ? -11.041 6.786 5.347 1.00 80.12 184 THR A N 1
ATOM 1283 C CA . THR A 1 184 ? -11.840 6.293 6.485 1.00 80.12 184 THR A CA 1
ATOM 1284 C C . THR A 1 184 ? -12.575 7.456 7.149 1.00 80.12 184 THR A C 1
ATOM 1286 O O . THR A 1 184 ? -12.095 8.583 7.150 1.00 80.12 184 THR A O 1
ATOM 1289 N N . GLY A 1 185 ? -13.794 7.220 7.641 1.00 65.94 185 GLY A N 1
ATOM 1290 C CA . GLY A 1 185 ? -14.669 8.248 8.230 1.00 65.94 185 GLY A CA 1
ATOM 1291 C C . GLY A 1 185 ? -15.509 9.069 7.232 1.00 65.94 185 GLY A C 1
ATOM 1292 O O . GLY A 1 185 ? -16.623 9.463 7.568 1.00 65.94 185 GLY A O 1
ATOM 1293 N N . ALA A 1 186 ? -15.092 9.213 5.966 1.00 53.84 186 ALA A N 1
ATOM 1294 C CA . ALA A 1 186 ? -15.944 9.773 4.900 1.00 53.84 186 ALA A CA 1
ATOM 1295 C C . ALA A 1 186 ? -16.952 8.753 4.325 1.00 53.84 186 ALA A C 1
ATOM 1297 O O . ALA A 1 186 ? -17.945 9.131 3.692 1.00 53.84 186 ALA A O 1
ATOM 1298 N N . TYR A 1 187 ? -16.735 7.454 4.580 1.00 53.88 187 TYR A N 1
ATOM 1299 C CA . TYR A 1 187 ? -17.625 6.363 4.157 1.00 53.88 187 TYR A CA 1
ATOM 1300 C C . TYR A 1 187 ? -19.080 6.555 4.636 1.00 53.88 187 TYR A C 1
ATOM 1302 O O . TYR A 1 187 ? -20.020 6.150 3.949 1.00 53.88 187 TYR A O 1
ATOM 1310 N N . GLN A 1 188 ? -19.288 7.261 5.754 1.00 49.88 188 GLN A N 1
ATOM 1311 C CA . GLN A 1 188 ? -20.622 7.541 6.295 1.00 49.88 188 GLN A CA 1
ATOM 1312 C C . GLN A 1 188 ? -21.416 8.589 5.492 1.00 49.88 188 GLN A C 1
ATOM 1314 O O . GLN A 1 188 ? -22.643 8.599 5.564 1.00 49.88 188 GLN A O 1
ATOM 1319 N N . ILE A 1 189 ? -20.769 9.438 4.681 1.00 49.03 189 ILE A N 1
ATOM 1320 C CA . ILE A 1 189 ? -21.461 10.541 3.984 1.00 49.03 189 ILE A CA 1
ATOM 1321 C C . ILE A 1 189 ? -22.018 10.096 2.619 1.00 49.03 189 ILE A C 1
ATOM 1323 O O . ILE A 1 189 ? -23.066 10.573 2.184 1.00 49.03 189 ILE A O 1
ATOM 1327 N N . ARG A 1 190 ? -21.385 9.129 1.936 1.00 50.75 190 ARG A N 1
ATOM 1328 C CA . ARG A 1 190 ? -21.815 8.708 0.584 1.00 50.75 190 ARG A CA 1
ATOM 1329 C C . ARG A 1 190 ? -22.941 7.665 0.542 1.00 50.75 190 ARG A C 1
ATOM 1331 O O . ARG A 1 190 ? -23.478 7.423 -0.538 1.00 50.75 190 ARG A O 1
ATOM 1338 N N . SER A 1 191 ? -23.359 7.075 1.666 1.00 46.22 191 SER A N 1
ATOM 1339 C CA . SER A 1 191 ? -24.342 5.972 1.665 1.00 46.22 191 SER A CA 1
ATOM 1340 C C . SER A 1 191 ? -25.810 6.398 1.467 1.00 46.22 191 SER A C 1
ATOM 1342 O O . SER A 1 191 ? -26.663 5.540 1.239 1.00 46.22 191 SER A O 1
ATOM 1344 N N . ARG A 1 192 ? -26.127 7.704 1.472 1.00 49.47 192 ARG A N 1
ATOM 1345 C CA . ARG A 1 192 ? -27.501 8.224 1.282 1.00 49.47 192 ARG A CA 1
ATOM 1346 C C . ARG A 1 192 ? -27.802 8.847 -0.084 1.00 49.47 192 ARG A C 1
ATOM 1348 O O . ARG A 1 192 ? -28.811 9.527 -0.220 1.00 49.47 192 ARG A O 1
ATOM 1355 N N . SER A 1 193 ? -27.016 8.580 -1.126 1.00 46.59 193 SER A N 1
ATOM 1356 C CA . SER A 1 193 ? -27.449 8.887 -2.501 1.00 46.59 193 SER A CA 1
ATOM 1357 C C . SER A 1 193 ? -27.791 7.613 -3.269 1.00 46.59 193 SER A C 1
ATOM 1359 O O . SER A 1 193 ? -27.154 7.246 -4.254 1.00 46.59 193 SER A O 1
ATOM 1361 N N . ARG A 1 194 ? -28.874 6.940 -2.849 1.00 48.00 194 ARG A N 1
ATOM 1362 C CA . ARG A 1 194 ? -29.658 6.163 -3.815 1.00 48.00 194 ARG A CA 1
ATOM 1363 C C . ARG A 1 194 ? -30.176 7.172 -4.834 1.00 48.00 194 ARG A C 1
ATOM 1365 O O . ARG A 1 194 ? -31.165 7.854 -4.594 1.00 48.00 194 ARG A O 1
ATOM 1372 N N . ARG A 1 195 ? -29.455 7.312 -5.947 1.00 44.19 195 ARG A N 1
ATOM 1373 C CA . ARG A 1 195 ? -29.963 7.973 -7.142 1.00 44.19 195 ARG A CA 1
ATOM 1374 C C . ARG A 1 195 ? -31.247 7.239 -7.511 1.00 44.19 195 ARG A C 1
ATOM 1376 O O . ARG A 1 195 ? -31.183 6.137 -8.052 1.00 44.19 195 ARG A O 1
ATOM 1383 N N . CYS A 1 196 ? -32.399 7.833 -7.215 1.00 38.47 196 CYS A N 1
ATOM 1384 C CA . CYS A 1 196 ? -33.599 7.563 -7.985 1.00 38.47 196 CYS A CA 1
ATOM 1385 C C . CYS A 1 196 ? -33.243 7.930 -9.424 1.00 38.47 196 CYS A C 1
ATOM 1387 O O . CYS A 1 196 ? -33.189 9.101 -9.796 1.00 38.47 196 CYS A O 1
ATOM 1389 N N . ARG A 1 197 ? -32.872 6.912 -10.202 1.00 44.75 197 ARG A N 1
ATOM 1390 C CA . ARG A 1 197 ? -32.715 6.992 -11.644 1.00 44.75 197 ARG A CA 1
ATOM 1391 C C . ARG A 1 197 ? -34.114 7.269 -12.184 1.00 44.75 197 ARG A C 1
ATOM 1393 O O . ARG A 1 197 ? -34.875 6.339 -12.420 1.00 44.75 197 ARG A O 1
ATOM 1400 N N . PHE A 1 198 ? -34.463 8.547 -12.303 1.00 40.31 198 PHE A N 1
ATOM 1401 C CA . PHE A 1 198 ? -35.577 8.983 -13.131 1.00 40.31 198 PHE A CA 1
ATOM 1402 C C . PHE A 1 198 ? -35.270 8.493 -14.549 1.00 40.31 198 PHE A C 1
ATOM 1404 O O . PHE A 1 198 ? -34.426 9.057 -15.247 1.00 40.31 198 PHE A O 1
ATOM 1411 N N . LEU A 1 199 ? -35.891 7.378 -14.944 1.00 38.09 199 LEU A N 1
ATOM 1412 C CA . LEU A 1 199 ? -36.053 7.045 -16.350 1.00 38.09 199 LEU A CA 1
ATOM 1413 C C . LEU A 1 199 ? -36.928 8.152 -16.939 1.00 38.09 199 LEU A C 1
ATOM 1415 O O . LEU A 1 199 ? -38.142 8.149 -16.763 1.00 38.09 199 LEU A O 1
ATOM 1419 N N . HIS A 1 200 ? -36.309 9.117 -17.611 1.00 40.19 200 HIS A N 1
ATOM 1420 C CA . HIS A 1 200 ? -37.040 9.940 -18.559 1.00 40.19 200 HIS A CA 1
ATOM 1421 C C . HIS A 1 200 ? -37.322 9.078 -19.798 1.00 40.19 200 HIS A C 1
ATOM 1423 O O . HIS A 1 200 ? -36.370 8.556 -20.390 1.00 40.19 200 HIS A O 1
ATOM 1429 N N . PRO A 1 201 ? -38.589 8.903 -20.207 1.00 41.03 201 PRO A N 1
ATOM 1430 C CA . PRO A 1 201 ? -38.893 8.337 -21.509 1.00 41.03 201 PRO A CA 1
ATOM 1431 C C . PRO A 1 201 ? -38.379 9.297 -22.587 1.00 41.03 201 PRO A C 1
ATOM 1433 O O . PRO A 1 201 ? -38.627 10.503 -22.547 1.00 41.03 201 PRO A O 1
ATOM 1436 N N . ARG A 1 202 ? -37.617 8.752 -23.538 1.00 43.66 202 ARG A N 1
ATOM 1437 C CA . ARG A 1 202 ? -37.173 9.464 -24.737 1.00 43.66 202 ARG A CA 1
ATOM 1438 C C . ARG A 1 202 ? -38.397 9.840 -25.570 1.00 43.66 202 ARG A C 1
ATOM 1440 O O . ARG A 1 202 ? -38.971 8.979 -26.225 1.00 43.66 202 ARG A O 1
ATOM 1447 N N . LEU A 1 203 ? -38.748 11.119 -25.582 1.00 44.25 203 LEU A N 1
ATOM 1448 C CA . LEU A 1 203 ? -39.550 11.709 -26.647 1.00 44.25 203 LEU A CA 1
ATOM 1449 C C . LEU A 1 203 ? -38.600 12.538 -27.507 1.00 44.25 203 LEU A C 1
ATOM 1451 O O . LEU A 1 203 ? -38.096 13.573 -27.078 1.00 44.25 203 LEU A O 1
ATOM 1455 N N . GLY A 1 204 ? -38.284 12.014 -28.690 1.00 43.59 204 GLY A N 1
ATOM 1456 C CA . GLY A 1 204 ? -37.622 12.788 -29.729 1.00 43.59 204 GLY A CA 1
ATOM 1457 C C . GLY A 1 204 ? -38.581 13.847 -30.258 1.00 43.59 204 GLY A C 1
ATOM 1458 O O . GLY A 1 204 ? -39.741 13.538 -30.514 1.00 43.59 204 GLY A O 1
ATOM 1459 N N . PHE A 1 205 ? -38.100 15.076 -30.428 1.00 37.91 205 PHE A N 1
ATOM 1460 C CA . PHE A 1 205 ? -38.761 16.061 -31.275 1.00 37.91 205 PHE A CA 1
ATOM 1461 C C . PHE A 1 205 ? -37.742 17.054 -31.849 1.00 37.91 205 PHE A C 1
ATOM 1463 O O . PHE A 1 205 ? -36.762 17.413 -31.198 1.00 37.91 205 PHE A O 1
ATOM 1470 N N . ALA A 1 206 ? -37.973 17.396 -33.114 1.00 38.59 206 ALA A N 1
ATOM 1471 C CA . ALA A 1 206 ? -37.129 18.136 -34.048 1.00 38.59 206 ALA A CA 1
ATOM 1472 C C . ALA A 1 206 ? -37.002 19.646 -33.709 1.00 38.59 206 ALA A C 1
ATOM 1474 O O . ALA A 1 206 ? -37.738 20.139 -32.853 1.00 38.59 206 ALA A O 1
ATOM 1475 N N . PRO A 1 207 ? -36.075 20.396 -34.347 1.00 42.28 207 PRO A N 1
ATOM 1476 C CA . PRO A 1 207 ? -35.736 21.760 -33.955 1.00 42.28 207 PRO A CA 1
ATOM 1477 C C . PRO A 1 207 ? -36.686 22.796 -34.569 1.00 42.28 207 PRO A C 1
ATOM 1479 O O . PRO A 1 207 ? -37.026 22.711 -35.746 1.00 42.28 207 PRO A O 1
ATOM 1482 N N . GLY A 1 208 ? -37.026 23.824 -33.787 1.00 45.53 208 GLY A N 1
ATOM 1483 C CA . GLY A 1 208 ? -37.605 25.072 -34.290 1.00 45.53 208 GLY A CA 1
ATOM 1484 C C . GLY A 1 208 ? -38.985 25.408 -33.730 1.00 45.53 208 GLY A C 1
ATOM 1485 O O . GLY A 1 208 ? -39.990 25.109 -34.358 1.00 45.53 208 GLY A O 1
ATOM 1486 N N . ALA A 1 209 ? -39.029 26.098 -32.588 1.00 37.88 209 ALA A N 1
ATOM 1487 C CA . ALA A 1 209 ? -40.112 27.025 -32.260 1.00 37.88 209 ALA A CA 1
ATOM 1488 C C . ALA A 1 209 ? -39.654 27.976 -31.147 1.00 37.88 209 ALA A C 1
ATOM 1490 O O . ALA A 1 209 ? -39.201 27.558 -30.082 1.00 37.88 209 ALA A O 1
ATOM 1491 N N . THR A 1 210 ? -39.726 29.263 -31.455 1.00 38.53 210 THR A N 1
ATOM 1492 C CA . THR A 1 210 ? -39.410 30.411 -30.610 1.00 38.53 210 THR A CA 1
ATOM 1493 C C . THR A 1 210 ? -40.411 30.593 -29.468 1.00 38.53 210 THR A C 1
ATOM 1495 O O . THR A 1 210 ? -41.576 30.227 -29.570 1.00 38.53 210 THR A O 1
ATOM 1498 N N . SER A 1 211 ? -39.899 31.178 -28.388 1.00 42.16 211 SER A N 1
ATOM 1499 C CA . SER A 1 211 ? -40.510 31.498 -27.099 1.00 42.16 211 SER A CA 1
ATOM 1500 C C . SER A 1 211 ? -41.931 32.071 -27.129 1.00 42.16 211 SER A C 1
ATOM 1502 O O . SER A 1 211 ? -42.165 33.075 -27.791 1.00 42.16 211 SER A O 1
ATOM 1504 N N . GLU A 1 212 ? -42.800 31.579 -26.239 1.00 39.06 212 GLU A N 1
ATOM 1505 C CA . GLU A 1 212 ? -43.844 32.405 -25.621 1.00 39.06 212 GLU A CA 1
ATOM 1506 C C . GLU A 1 212 ? -44.136 31.911 -24.191 1.00 39.06 212 GLU A C 1
ATOM 1508 O O . GLU A 1 212 ? -44.573 30.784 -23.960 1.00 39.06 212 GLU A O 1
ATOM 1513 N N . LEU A 1 213 ? -43.801 32.744 -23.200 1.00 41.22 213 LEU A N 1
ATOM 1514 C CA . LEU A 1 213 ? -43.947 32.455 -21.775 1.00 41.22 213 LEU A CA 1
ATOM 1515 C C . LEU A 1 213 ? -45.341 32.903 -21.311 1.00 41.22 213 LEU A C 1
ATOM 1517 O O . LEU A 1 213 ? -45.508 34.016 -20.816 1.00 41.22 213 LEU A O 1
ATOM 1521 N N . VAL A 1 214 ? -46.349 32.044 -21.459 1.00 45.78 214 VAL A N 1
ATOM 1522 C CA . VAL A 1 214 ? -47.700 32.315 -20.945 1.00 45.78 214 VAL A CA 1
ATOM 1523 C C . VAL A 1 214 ? -47.801 31.841 -19.491 1.00 45.78 214 VAL A C 1
ATOM 1525 O O . VAL A 1 214 ? -47.784 30.647 -19.198 1.00 45.78 214 VAL A O 1
ATOM 1528 N N . ARG A 1 215 ? -47.904 32.793 -18.554 1.00 45.19 215 ARG A N 1
ATOM 1529 C CA . ARG A 1 215 ? -48.299 32.537 -17.157 1.00 45.19 215 ARG A CA 1
ATOM 1530 C C . ARG A 1 215 ? -49.806 32.261 -17.089 1.00 45.19 215 ARG A C 1
ATOM 1532 O O . ARG A 1 215 ? -50.597 33.112 -17.478 1.00 45.19 215 ARG A O 1
ATOM 1539 N N . GLY A 1 216 ? -50.185 31.126 -16.501 1.00 37.59 216 GLY A N 1
ATOM 1540 C CA . GLY A 1 216 ? -51.555 30.774 -16.103 1.00 37.59 216 GLY A CA 1
ATOM 1541 C C . GLY A 1 216 ? -51.565 30.002 -14.768 1.00 37.59 216 GLY A C 1
ATOM 1542 O O . GLY A 1 216 ? -50.526 29.464 -14.387 1.00 37.59 216 GLY A O 1
ATOM 1543 N N . PRO A 1 217 ? -52.673 30.015 -14.001 1.00 45.44 217 PRO A N 1
ATOM 1544 C CA . PRO A 1 217 ? -52.630 30.121 -12.542 1.00 45.44 217 PRO A CA 1
ATOM 1545 C C . PRO A 1 217 ? -52.657 28.797 -11.763 1.00 45.44 217 PRO A C 1
ATOM 1547 O O . PRO A 1 217 ? -53.037 27.738 -12.252 1.00 45.44 217 PRO A O 1
ATOM 1550 N N . ALA A 1 218 ? -52.282 28.924 -10.488 1.00 47.38 218 ALA A N 1
ATOM 1551 C CA . ALA A 1 218 ? -52.292 27.898 -9.456 1.00 47.38 218 ALA A CA 1
ATOM 1552 C C . ALA A 1 218 ? -53.656 27.200 -9.295 1.00 47.38 218 ALA A C 1
ATOM 1554 O O . ALA A 1 218 ? -54.656 27.841 -8.967 1.00 47.38 218 ALA A O 1
ATOM 1555 N N . ALA A 1 219 ? -53.655 25.870 -9.399 1.00 41.41 219 ALA A N 1
ATOM 1556 C CA . ALA A 1 219 ? -54.731 25.008 -8.924 1.00 41.41 219 ALA A CA 1
ATOM 1557 C C . ALA A 1 219 ? -54.258 24.198 -7.707 1.00 41.41 219 ALA A C 1
ATOM 1559 O O . ALA A 1 219 ? -53.104 23.790 -7.590 1.00 41.41 219 ALA A O 1
ATOM 1560 N N . ARG A 1 220 ? -55.172 24.051 -6.753 1.00 38.03 220 ARG A N 1
ATOM 1561 C CA . ARG A 1 220 ? -54.958 23.748 -5.338 1.00 38.03 220 ARG A CA 1
ATOM 1562 C C . ARG A 1 220 ? -55.550 22.357 -5.034 1.00 38.03 220 ARG A C 1
ATOM 1564 O O . ARG A 1 220 ? -56.680 22.120 -5.442 1.00 38.03 220 ARG A O 1
ATOM 1571 N N . ARG A 1 221 ? -54.873 21.584 -4.159 1.00 45.25 221 ARG A N 1
ATOM 1572 C CA . ARG A 1 221 ? -55.376 20.466 -3.297 1.00 45.25 221 ARG A CA 1
ATOM 1573 C C . ARG A 1 221 ? -55.572 19.072 -3.952 1.00 45.25 221 ARG A C 1
ATOM 1575 O O . ARG A 1 221 ? -55.670 19.012 -5.168 1.00 45.25 221 ARG A O 1
ATOM 1582 N N . PRO A 1 222 ? -55.836 17.987 -3.179 1.00 43.69 222 PRO A N 1
ATOM 1583 C CA . PRO A 1 222 ? -55.287 17.513 -1.884 1.00 43.69 222 PRO A CA 1
ATOM 1584 C C . PRO A 1 222 ? -55.001 15.979 -1.867 1.00 43.69 222 PRO A C 1
ATOM 1586 O O . PRO A 1 222 ? -55.399 15.262 -2.774 1.00 43.69 222 PRO A O 1
ATOM 1589 N N . GLY A 1 223 ? -54.459 15.461 -0.753 1.00 33.62 223 GLY A N 1
ATOM 1590 C CA . GLY A 1 223 ? -54.915 14.167 -0.206 1.00 33.62 223 GLY A CA 1
ATOM 1591 C C . GLY A 1 223 ? -53.929 12.994 -0.231 1.00 33.62 223 GLY A C 1
ATOM 1592 O O . GLY A 1 223 ? -53.645 12.428 -1.278 1.00 33.62 223 GLY A O 1
ATOM 1593 N N . LEU A 1 224 ? -53.473 12.609 0.967 1.00 45.09 224 LEU A N 1
ATOM 1594 C CA . LEU A 1 224 ? -52.934 11.288 1.308 1.00 45.09 224 LEU A CA 1
ATOM 1595 C C . LEU A 1 224 ? -53.874 10.165 0.829 1.00 45.09 224 LEU A C 1
ATOM 1597 O O . LEU A 1 224 ? -55.071 10.276 1.071 1.00 45.09 224 LEU A O 1
ATOM 1601 N N . ASP A 1 225 ? -53.332 9.047 0.338 1.00 39.59 225 ASP A N 1
ATOM 1602 C CA . ASP A 1 225 ? -53.544 7.758 1.014 1.00 39.59 225 ASP A CA 1
ATOM 1603 C C . ASP A 1 225 ? -52.530 6.694 0.564 1.00 39.59 225 ASP A C 1
ATOM 1605 O O . ASP A 1 225 ? -52.129 6.612 -0.598 1.00 39.59 225 ASP A O 1
ATOM 1609 N N . ALA A 1 226 ? -52.114 5.878 1.523 1.00 48.44 226 ALA A N 1
ATOM 1610 C CA . ALA A 1 226 ? -51.211 4.759 1.358 1.00 48.44 226 ALA A CA 1
ATOM 1611 C C . ALA A 1 226 ? -51.981 3.536 0.852 1.00 48.44 226 ALA A C 1
ATOM 1613 O O . ALA A 1 226 ? -52.920 3.093 1.507 1.00 48.44 226 ALA A O 1
ATOM 1614 N N . ARG A 1 227 ? -51.537 2.897 -0.238 1.00 41.50 227 ARG A N 1
ATOM 1615 C CA . ARG A 1 227 ? -51.890 1.493 -0.498 1.00 41.50 227 ARG A CA 1
ATOM 1616 C C . ARG A 1 227 ? -50.702 0.692 -1.013 1.00 41.50 227 ARG A C 1
ATOM 1618 O O . ARG A 1 227 ? -50.063 1.040 -2.001 1.00 41.50 227 ARG A O 1
ATOM 1625 N N . ARG A 1 228 ? -50.445 -0.388 -0.268 1.00 45.34 228 ARG A N 1
ATOM 1626 C CA . ARG A 1 228 ? -49.633 -1.562 -0.603 1.00 45.34 228 ARG A CA 1
ATOM 1627 C C . ARG A 1 228 ? -49.787 -1.948 -2.071 1.00 45.34 228 ARG A C 1
ATOM 1629 O O . ARG A 1 228 ? -50.912 -2.050 -2.552 1.00 45.34 228 ARG A O 1
ATOM 1636 N N . VAL A 1 229 ? -48.676 -2.296 -2.709 1.00 43.50 229 VAL A N 1
ATOM 1637 C CA . VAL A 1 229 ? -48.696 -3.133 -3.909 1.00 43.50 229 VAL A CA 1
ATOM 1638 C C . VAL A 1 229 ? -47.791 -4.333 -3.646 1.00 43.50 229 VAL A C 1
ATOM 1640 O O . VAL A 1 229 ? -46.568 -4.247 -3.726 1.00 43.50 229 VAL A O 1
ATOM 1643 N N . ASP A 1 230 ? -48.433 -5.432 -3.258 1.00 44.44 230 ASP A N 1
ATOM 1644 C CA . ASP A 1 230 ? -47.930 -6.794 -3.418 1.00 44.44 230 ASP A CA 1
ATOM 1645 C C . ASP A 1 230 ? -47.775 -7.063 -4.921 1.00 44.44 230 ASP A C 1
ATOM 1647 O O . ASP A 1 230 ? -48.739 -6.900 -5.671 1.00 44.44 230 ASP A O 1
ATOM 1651 N N . VAL A 1 231 ? -46.592 -7.482 -5.377 1.00 41.97 231 VAL A N 1
ATOM 1652 C CA . VAL A 1 231 ? -46.415 -7.986 -6.747 1.00 41.97 231 VAL A CA 1
ATOM 1653 C C . VAL A 1 231 ? -45.768 -9.362 -6.685 1.00 41.97 231 VAL A C 1
ATOM 1655 O O . VAL A 1 231 ? -44.593 -9.512 -6.351 1.00 41.97 231 VAL A O 1
ATOM 1658 N N . ARG A 1 232 ? -46.599 -10.363 -6.989 1.00 38.72 232 ARG A N 1
ATOM 1659 C CA . ARG A 1 232 ? -46.252 -11.772 -7.180 1.00 38.72 232 ARG A CA 1
ATOM 1660 C C . ARG A 1 232 ? -45.259 -11.946 -8.332 1.00 38.72 232 ARG A C 1
ATOM 1662 O O . ARG A 1 232 ? -45.438 -11.360 -9.397 1.00 38.72 232 ARG A O 1
ATOM 1669 N N . LEU A 1 233 ? -44.281 -12.829 -8.121 1.00 39.84 233 LEU A N 1
ATOM 1670 C CA . LEU A 1 233 ? -43.494 -13.456 -9.180 1.00 39.84 233 LEU A CA 1
ATOM 1671 C C . LEU A 1 233 ? -44.402 -14.270 -10.111 1.00 39.84 233 LEU A C 1
ATOM 1673 O O . LEU A 1 233 ? -45.202 -15.074 -9.634 1.00 39.84 233 LEU A O 1
ATOM 1677 N N . TYR A 1 234 ? -44.176 -14.143 -11.416 1.00 40.28 234 TYR A N 1
ATOM 1678 C CA . TYR A 1 234 ? -44.478 -15.194 -12.382 1.00 40.28 234 TYR A CA 1
ATOM 1679 C C . TYR A 1 234 ? -43.218 -15.463 -13.206 1.00 40.28 234 TYR A C 1
ATOM 1681 O O . TYR A 1 234 ? -42.699 -14.576 -13.881 1.00 40.28 234 TYR A O 1
ATOM 1689 N N . ILE A 1 235 ? -42.714 -16.687 -13.064 1.00 48.16 235 ILE A N 1
ATOM 1690 C CA . ILE A 1 235 ? -41.714 -17.309 -13.929 1.00 48.16 235 ILE A CA 1
ATOM 1691 C C . ILE A 1 235 ? -42.477 -17.865 -15.132 1.00 48.16 235 ILE A C 1
ATOM 1693 O O . ILE A 1 235 ? -43.514 -18.504 -14.950 1.00 48.16 235 ILE A O 1
ATOM 1697 N N . GLY A 1 236 ? -41.967 -17.623 -16.333 1.00 39.56 236 GLY A N 1
ATOM 1698 C CA . GLY A 1 236 ? -42.417 -18.267 -17.559 1.00 39.56 236 GLY A CA 1
ATOM 1699 C C . GLY A 1 236 ? -41.224 -18.405 -18.490 1.00 39.56 236 GLY A C 1
ATOM 1700 O O . GLY A 1 236 ? -40.745 -17.401 -19.010 1.00 39.56 236 GLY A O 1
ATOM 1701 N N . GLU A 1 237 ? -40.723 -19.632 -18.601 1.00 48.25 237 GLU A N 1
ATOM 1702 C CA . GLU A 1 237 ? -39.839 -20.068 -19.679 1.00 48.25 237 GLU A CA 1
ATOM 1703 C C . GLU A 1 237 ? -40.661 -20.272 -20.955 1.00 48.25 237 GLU A C 1
ATOM 1705 O O . GLU A 1 237 ? -41.808 -20.712 -20.863 1.00 48.25 237 GLU A O 1
ATOM 1710 N N . GLU A 1 238 ? -40.094 -19.910 -22.105 1.00 44.16 238 GLU A N 1
ATOM 1711 C CA . GLU A 1 238 ? -39.729 -20.796 -23.229 1.00 44.16 238 GLU A CA 1
ATOM 1712 C C . GLU A 1 238 ? -38.817 -20.026 -24.201 1.00 44.16 238 GLU A C 1
ATOM 1714 O O . GLU A 1 238 ? -39.043 -18.806 -24.394 1.00 44.16 238 GLU A O 1
#